Protein AF-0000000066276197 (afdb_homodimer)

Sequence (188 aa):
MSKSIKHANTIRLPDTADQFARRVHINVRGEKVTMVYRWKDHKSPKAHTQRMTLDDKQVGRLMGALTMAADNVVGDNRERLVEFGAGMQEIIEKMSKSIKHANTIRLPDTADQFARRVHINVRGEKVTMVYRWKDHKSPKAHTQRMTLDDKQVGRLMGALTMAADNVVGDNRERLVEFGAGMQEIIEK

Organism: Enterobacteria phage T3 (NCBI:txid10759)

pLDDT: mean 86.33, std 10.28, range [37.81, 96.44]

Radius of gyration: 16.29 Å; Cα contacts (8 Å, |Δi|>4): 409; chains: 2; bounding box: 42×40×41 Å

Foldseek 3Di:
DQQDWPDKDKDFDDADPFWDRWIWIWTDGPPWTKIKIWIATPVDRDIDIDMDIDDPVRVVVVVVVVVVVCCVPCPPPVVSVVVVVVVVCVRVVD/DFQDFPDKDKDFDDADPFWPRWIWIWTDGPPWTKIKIWIATPVDRDIDIDMDIDDPVRVVVVVVVVVVVCCVPCPPPVVSVVVVVVVVCVRVVD

Secondary structure (DSSP, 8-state):
----EEEEEEEE----SSEEEEEEEEEEETTEEEEEEEEEETT-S-EEEEEEEE-HHHHHHHHHHHHHHHHHHHTT-HHHHHHHHHHHHHHHT-/----EEEEEEEE----SSEEEEEEEEEEETTEEEEEEEEEETTEEEEEEEEEEE-HHHHHHHHHHHHHHHHHHHTT-HHHHHHHHHHHHHHHT-

InterPro domains:
  IPR035151 Inhibitor of toxin/antitoxin system [PF17574] (8-74)

Structure (mmCIF, N/CA/C/O backbone):
data_AF-0000000066276197-model_v1
#
loop_
_entity.id
_entity.type
_entity.pdbx_description
1 polymer 'Gene 4.5 protein'
#
loop_
_atom_site.group_PDB
_atom_site.id
_atom_site.type_symbol
_atom_site.label_atom_id
_atom_site.label_alt_id
_atom_site.label_comp_id
_atom_site.label_asym_id
_atom_site.label_entity_id
_atom_site.label_seq_id
_atom_site.pdbx_PDB_ins_code
_atom_site.Cartn_x
_atom_site.Cartn_y
_atom_site.Cartn_z
_atom_site.occupancy
_atom_site.B_iso_or_equiv
_atom_site.auth_seq_id
_atom_site.auth_comp_id
_atom_site.auth_asym_id
_atom_site.auth_atom_id
_atom_site.pdbx_PDB_model_num
ATOM 1 N N . MET A 1 1 ? -8.227 17.859 19.656 1 38.53 1 MET A N 1
ATOM 2 C CA . MET A 1 1 ? -9.203 16.766 19.562 1 38.53 1 MET A CA 1
ATOM 3 C C . MET A 1 1 ? -8.805 15.766 18.5 1 38.53 1 MET A C 1
ATOM 5 O O . MET A 1 1 ? -8.555 16.141 17.344 1 38.53 1 MET A O 1
ATOM 9 N N . SER A 1 2 ? -8.297 14.672 18.875 1 42.72 2 SER A N 1
ATOM 10 C CA . SER A 1 2 ? -7.738 13.625 18.031 1 42.72 2 SER A CA 1
ATOM 11 C C . SER A 1 2 ? -8.664 13.305 16.875 1 42.72 2 SER A C 1
ATOM 13 O O . SER A 1 2 ? -9.859 13.062 17.062 1 42.72 2 SER A O 1
ATOM 15 N N . LYS A 1 3 ? -8.602 14.078 15.742 1 53.75 3 LYS A N 1
ATOM 16 C CA . LYS A 1 3 ? -9.602 13.938 14.688 1 53.75 3 LYS A CA 1
ATOM 17 C C . LYS A 1 3 ? -9.922 12.469 14.43 1 53.75 3 LYS A C 1
ATOM 19 O O . LYS A 1 3 ? -9.031 11.617 14.453 1 53.75 3 LYS A O 1
ATOM 24 N N . SER A 1 4 ? -11.117 12.023 14.727 1 60.06 4 SER A N 1
ATOM 25 C CA . SER A 1 4 ? -11.672 10.672 14.609 1 60.06 4 SER A CA 1
ATOM 26 C C . SER A 1 4 ? -11.375 10.078 13.234 1 60.06 4 SER A C 1
ATOM 28 O O . SER A 1 4 ? -11.25 10.805 12.25 1 60.06 4 SER A O 1
ATOM 30 N N . ILE A 1 5 ? -10.945 8.836 13.289 1 67 5 ILE A N 1
ATOM 31 C CA . ILE A 1 5 ? -10.789 8.07 12.055 1 67 5 ILE A CA 1
ATOM 32 C C . ILE A 1 5 ? -12.117 8.039 11.297 1 67 5 ILE A C 1
ATOM 34 O O . ILE A 1 5 ? -13.141 7.609 11.836 1 67 5 ILE A O 1
ATOM 38 N N . LYS A 1 6 ? -12.195 8.664 10.094 1 69.88 6 LYS A N 1
ATOM 39 C CA . LYS A 1 6 ? -13.375 8.664 9.242 1 69.88 6 LYS A CA 1
ATOM 40 C C . LYS A 1 6 ? -13.523 7.328 8.516 1 69.88 6 LYS A C 1
ATOM 42 O O . LYS A 1 6 ? -14.641 6.809 8.375 1 69.88 6 LYS A O 1
ATOM 47 N N . HIS A 1 7 ? -12.375 6.836 8.109 1 75.69 7 HIS A N 1
ATOM 48 C CA . HIS A 1 7 ? -12.344 5.555 7.418 1 75.69 7 HIS A CA 1
ATOM 49 C C . HIS A 1 7 ? -11.148 4.723 7.859 1 75.69 7 HIS A C 1
ATOM 51 O O . HIS A 1 7 ? -10.062 5.258 8.094 1 75.69 7 HIS A O 1
ATOM 57 N N . ALA A 1 8 ? -11.5 3.576 8.234 1 81.44 8 ALA A N 1
ATOM 58 C CA . ALA A 1 8 ? -10.438 2.631 8.578 1 81.44 8 ALA A CA 1
ATOM 59 C C . ALA A 1 8 ? -10.664 1.285 7.891 1 81.44 8 ALA A C 1
ATOM 61 O O . ALA A 1 8 ? -11.719 0.668 8.055 1 81.44 8 ALA A O 1
ATOM 62 N N . ASN A 1 9 ? -9.727 0.952 7.039 1 86 9 ASN A N 1
ATOM 63 C CA . ASN A 1 9 ? -9.789 -0.344 6.375 1 86 9 ASN A CA 1
ATOM 64 C C . ASN A 1 9 ? -8.562 -1.192 6.672 1 86 9 ASN A C 1
ATOM 66 O O . ASN A 1 9 ? -7.434 -0.689 6.648 1 86 9 ASN A O 1
ATOM 70 N N . THR A 1 10 ? -8.844 -2.365 7.027 1 86.06 10 THR A N 1
ATOM 71 C CA . THR A 1 10 ? -7.781 -3.32 7.312 1 86.06 10 THR A CA 1
ATOM 72 C C . THR A 1 10 ? -7.703 -4.383 6.219 1 86.06 10 THR A C 1
ATOM 74 O O . THR A 1 10 ? -8.719 -4.965 5.836 1 86.06 10 THR A O 1
ATOM 77 N N . ILE A 1 11 ? -6.465 -4.578 5.695 1 86.69 11 ILE A N 1
ATOM 78 C CA . ILE A 1 11 ? -6.184 -5.641 4.734 1 86.69 11 ILE A CA 1
ATOM 79 C C . ILE A 1 11 ? -5.211 -6.645 5.348 1 86.69 11 ILE A C 1
ATOM 81 O O . ILE A 1 11 ? -4.074 -6.293 5.68 1 86.69 11 ILE A O 1
ATOM 85 N N . ARG A 1 12 ? -5.723 -7.859 5.52 1 88.5 12 ARG A N 1
ATOM 86 C CA . ARG A 1 12 ? -4.836 -8.914 6.004 1 88.5 12 ARG A CA 1
ATOM 87 C C . ARG A 1 12 ? -3.867 -9.359 4.914 1 88.5 12 ARG A C 1
ATOM 89 O O . ARG A 1 12 ? -4.254 -9.508 3.752 1 88.5 12 ARG A O 1
ATOM 96 N N . LEU A 1 13 ? -2.561 -9.484 5.328 1 87.25 13 LEU A N 1
ATOM 97 C CA . LEU A 1 13 ? -1.514 -9.922 4.41 1 87.25 13 LEU A CA 1
ATOM 98 C C . LEU A 1 13 ? -1.042 -11.328 4.754 1 87.25 13 LEU A C 1
ATOM 100 O O . LEU A 1 13 ? -1.201 -11.781 5.891 1 87.25 13 LEU A O 1
ATOM 104 N N . PRO A 1 14 ? -0.515 -12.023 3.77 1 83.94 14 PRO A N 1
ATOM 105 C CA . PRO A 1 14 ? 0.033 -13.344 4.09 1 83.94 14 PRO A CA 1
ATOM 106 C C . PRO A 1 14 ? 1.26 -13.273 4.996 1 83.94 14 PRO A C 1
ATOM 108 O O . PRO A 1 14 ? 2.047 -12.328 4.898 1 83.94 14 PRO A O 1
ATOM 111 N N . ASP A 1 15 ? 1.39 -14.383 5.801 1 82.62 15 ASP A N 1
ATOM 112 C CA . ASP A 1 15 ? 2.543 -14.484 6.688 1 82.62 15 ASP A CA 1
ATOM 113 C C . ASP A 1 15 ? 3.797 -14.891 5.918 1 82.62 15 ASP A C 1
ATOM 115 O O . ASP A 1 15 ? 3.705 -15.438 4.816 1 82.62 15 ASP A O 1
ATOM 119 N N . THR A 1 16 ? 4.914 -14.406 6.414 1 79.19 16 THR A N 1
ATOM 120 C CA . THR A 1 16 ? 6.203 -14.922 5.961 1 79.19 16 THR A CA 1
ATOM 121 C C . THR A 1 16 ? 6.824 -15.836 7.016 1 79.19 16 THR A C 1
ATOM 123 O O . THR A 1 16 ? 6.191 -16.141 8.031 1 79.19 16 THR A O 1
ATOM 126 N N . ALA A 1 17 ? 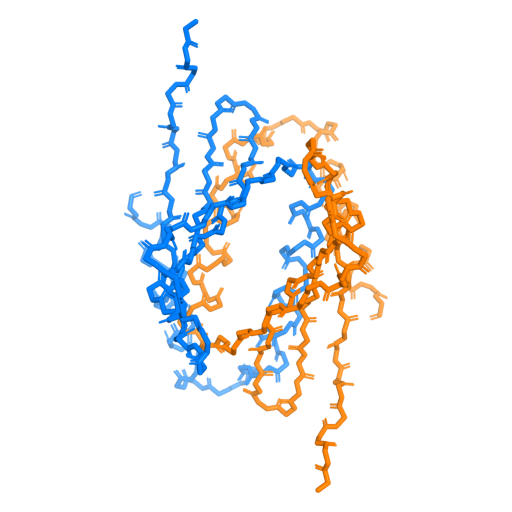8.008 -16.391 6.66 1 77.81 17 ALA A N 1
ATOM 127 C CA . ALA A 1 17 ? 8.711 -17.266 7.602 1 77.81 17 ALA A CA 1
ATOM 128 C C . ALA A 1 17 ? 9.023 -16.531 8.898 1 77.81 17 ALA A C 1
ATOM 130 O O . ALA A 1 17 ? 9.008 -17.125 9.984 1 77.81 17 ALA A O 1
ATOM 131 N N . ASP A 1 18 ? 9.219 -15.227 8.789 1 79 18 ASP A N 1
ATOM 132 C CA . ASP A 1 18 ? 9.703 -14.5 9.961 1 79 18 ASP A CA 1
ATOM 133 C C . ASP A 1 18 ? 8.586 -13.648 10.57 1 79 18 ASP A C 1
ATOM 135 O O . ASP A 1 18 ? 8.703 -13.195 11.711 1 79 18 ASP A O 1
ATOM 139 N N . GLN A 1 19 ? 7.516 -13.359 9.773 1 82.31 19 GLN A N 1
ATOM 140 C CA . GLN A 1 19 ? 6.457 -12.461 10.219 1 82.31 19 GLN A CA 1
ATOM 141 C C . GLN A 1 19 ? 5.086 -13.109 10.078 1 82.31 19 GLN A C 1
ATOM 143 O O . GLN A 1 19 ? 4.816 -13.789 9.086 1 82.31 19 GLN A O 1
ATOM 148 N N . PHE A 1 20 ? 4.359 -12.844 11.195 1 86.12 20 PHE A N 1
ATOM 149 C CA . PHE A 1 20 ? 2.988 -13.336 11.117 1 86.12 20 PHE A CA 1
ATOM 150 C C . PHE A 1 20 ? 2 -12.273 11.586 1 86.12 20 PHE A C 1
ATOM 152 O O . PHE A 1 20 ? 2.4 -11.18 11.984 1 86.12 20 PHE A O 1
ATOM 159 N N . ALA A 1 21 ? 0.69 -12.539 11.344 1 90.44 21 ALA A N 1
ATOM 160 C CA . ALA A 1 21 ? -0.396 -11.609 11.633 1 90.44 21 ALA A CA 1
ATOM 161 C C . ALA A 1 21 ? -0.182 -10.281 10.922 1 90.44 21 ALA A C 1
ATOM 163 O O . ALA A 1 21 ? -0.399 -9.211 11.5 1 90.44 21 ALA A O 1
ATOM 164 N N . ARG A 1 22 ? 0.276 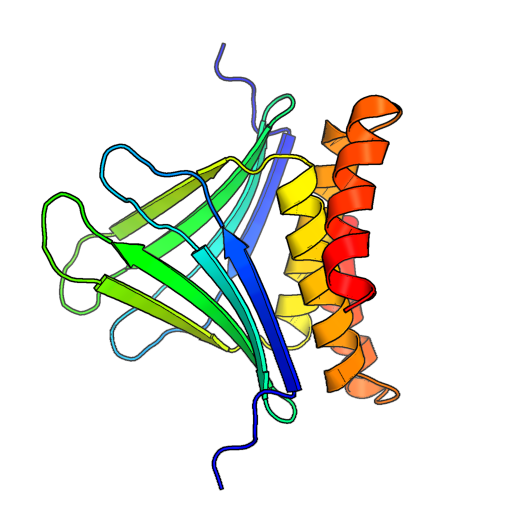-10.344 9.703 1 89.12 22 ARG A N 1
ATOM 165 C CA . ARG A 1 22 ? 0.597 -9.141 8.945 1 89.12 22 ARG A CA 1
ATOM 166 C C . ARG A 1 22 ? -0.667 -8.477 8.406 1 89.12 22 ARG A C 1
ATOM 168 O O . ARG A 1 22 ? -1.561 -9.156 7.898 1 89.12 22 ARG A O 1
ATOM 175 N N . ARG A 1 23 ? -0.75 -7.129 8.602 1 91.38 23 ARG A N 1
ATOM 176 C CA . ARG A 1 23 ? -1.893 -6.383 8.086 1 91.38 23 ARG A CA 1
ATOM 177 C C . ARG A 1 23 ? -1.489 -4.965 7.691 1 91.38 23 ARG A C 1
ATOM 179 O O . ARG A 1 23 ? -0.515 -4.422 8.219 1 91.38 23 ARG A O 1
ATOM 186 N N . VAL A 1 24 ? -2.188 -4.469 6.762 1 90.81 24 VAL A N 1
ATOM 187 C CA . VAL A 1 24 ? -2.084 -3.062 6.387 1 90.81 24 VAL A CA 1
ATOM 188 C C . VAL A 1 24 ? -3.408 -2.355 6.66 1 90.81 24 VAL A C 1
ATOM 190 O O . VAL A 1 24 ? -4.477 -2.869 6.32 1 90.81 24 VAL A O 1
ATOM 193 N N . HIS A 1 25 ? -3.34 -1.248 7.352 1 90.75 25 HIS A N 1
ATOM 194 C CA . HIS A 1 25 ? -4.48 -0.359 7.543 1 90.75 25 HIS A CA 1
ATOM 195 C C . HIS A 1 25 ? -4.348 0.897 6.688 1 90.75 25 HIS A C 1
ATOM 197 O O . HIS A 1 25 ? -3.277 1.504 6.629 1 90.75 25 HIS A O 1
ATOM 203 N N . ILE A 1 26 ? -5.379 1.22 6.012 1 93.12 26 ILE A N 1
ATOM 204 C CA . ILE A 1 26 ? -5.508 2.543 5.41 1 93.12 26 ILE A CA 1
ATOM 205 C C . ILE A 1 26 ? -6.52 3.369 6.199 1 93.12 26 ILE A C 1
ATOM 207 O O . ILE A 1 26 ? -7.703 3.025 6.254 1 93.12 26 ILE A O 1
ATOM 211 N N . ASN A 1 27 ? -6.031 4.449 6.824 1 91.5 27 ASN A N 1
ATOM 212 C CA . ASN A 1 27 ? -6.859 5.301 7.668 1 91.5 27 ASN A CA 1
ATOM 213 C C . ASN A 1 27 ? -6.957 6.719 7.113 1 91.5 27 ASN A C 1
ATOM 215 O O . ASN A 1 27 ? -6.008 7.219 6.504 1 91.5 27 ASN A O 1
ATOM 219 N N . VAL A 1 28 ? -8.109 7.312 7.312 1 91 28 VAL A N 1
ATOM 220 C CA . VAL A 1 28 ? -8.281 8.727 7.008 1 91 28 VAL A CA 1
ATOM 221 C C . VAL A 1 28 ? -8.672 9.484 8.273 1 91 28 VAL A C 1
ATOM 223 O O . VAL A 1 28 ? -9.664 9.156 8.922 1 91 28 VAL A O 1
ATOM 226 N N . ARG A 1 29 ? -7.867 10.352 8.688 1 85.94 29 ARG A N 1
ATOM 227 C CA . ARG A 1 29 ? -8.133 11.266 9.789 1 85.94 29 ARG A CA 1
ATOM 228 C C . ARG A 1 29 ? -8.008 12.719 9.344 1 85.94 29 ARG A C 1
ATOM 230 O O . ARG A 1 29 ? -6.926 13.164 8.961 1 85.94 29 ARG A O 1
ATOM 237 N N . GLY A 1 30 ? -9.141 13.422 9.43 1 85.56 30 GLY A N 1
ATOM 238 C CA . GLY A 1 30 ? -9.117 14.758 8.867 1 85.56 30 GLY A CA 1
ATOM 239 C C . GLY A 1 30 ? -8.742 14.773 7.395 1 85.56 30 GLY A C 1
ATOM 240 O O . GLY A 1 30 ? -9.398 14.133 6.574 1 85.56 30 GLY A O 1
ATOM 241 N N . GLU A 1 31 ? -7.676 15.461 7.051 1 87.56 31 GLU A N 1
ATOM 242 C CA . GLU A 1 31 ? -7.273 15.586 5.652 1 87.56 31 GLU A CA 1
ATOM 243 C C . GLU A 1 31 ? -6.031 14.75 5.359 1 87.56 31 GLU A C 1
ATOM 245 O O . GLU A 1 31 ? -5.344 14.977 4.363 1 87.56 31 GLU A O 1
ATOM 250 N N . LYS A 1 32 ? -5.852 13.805 6.27 1 88.5 32 LYS A N 1
ATOM 251 C CA . LYS A 1 32 ? -4.613 13.039 6.137 1 88.5 32 LYS A CA 1
ATOM 252 C C . LYS A 1 32 ? -4.902 11.562 5.906 1 88.5 32 LYS A C 1
ATOM 254 O O . LYS A 1 32 ? -5.777 10.984 6.559 1 88.5 32 LYS A O 1
ATOM 259 N N . VAL A 1 33 ? -4.242 11 4.941 1 92 33 VAL A N 1
ATOM 260 C CA . VAL A 1 33 ? -4.27 9.562 4.691 1 92 33 VAL A CA 1
ATOM 261 C C . VAL A 1 33 ? -3.049 8.906 5.328 1 92 33 VAL A C 1
ATOM 263 O O . VAL A 1 33 ? -1.914 9.32 5.086 1 92 33 VAL A O 1
ATOM 266 N N . THR A 1 34 ? -3.355 7.906 6.148 1 92 34 THR A N 1
ATOM 267 C CA . THR A 1 34 ? -2.25 7.195 6.781 1 92 34 THR A CA 1
ATOM 268 C C . THR A 1 34 ? -2.293 5.711 6.43 1 92 34 THR A C 1
ATOM 270 O O . THR A 1 34 ? -3.369 5.109 6.387 1 92 34 THR A O 1
ATOM 273 N N . MET A 1 35 ? -1.141 5.168 6.078 1 89.88 35 MET A N 1
ATOM 274 C CA . MET A 1 35 ? -0.939 3.73 5.93 1 89.88 35 MET A CA 1
ATOM 275 C C . MET A 1 35 ? -0.195 3.158 7.129 1 89.88 35 MET A C 1
ATOM 277 O O . MET A 1 35 ? 0.86 3.668 7.512 1 89.88 35 MET A O 1
ATOM 281 N N . VAL A 1 36 ? -0.794 2.139 7.746 1 89 36 VAL A N 1
ATOM 282 C CA . VAL A 1 36 ? -0.188 1.5 8.906 1 89 36 VAL A CA 1
ATOM 283 C C . VAL A 1 36 ? 0.092 0.03 8.602 1 89 36 VAL A C 1
ATOM 285 O O . VAL A 1 36 ? -0.812 -0.713 8.219 1 89 36 VAL A O 1
ATOM 288 N N . TYR A 1 37 ? 1.297 -0.357 8.68 1 87.12 37 TYR A N 1
ATOM 289 C CA . TYR A 1 37 ? 1.709 -1.751 8.562 1 87.12 37 TYR A CA 1
ATOM 290 C C . TYR A 1 37 ? 1.981 -2.355 9.938 1 87.12 37 TYR A C 1
ATOM 292 O O . TYR A 1 37 ? 2.756 -1.804 10.719 1 87.12 37 TYR A O 1
ATOM 300 N N . ARG A 1 38 ? 1.323 -3.416 10.227 1 89 38 ARG A N 1
ATOM 301 C CA . ARG A 1 38 ? 1.489 -4.113 11.5 1 89 38 ARG A CA 1
ATOM 302 C C . ARG A 1 38 ? 1.899 -5.562 11.281 1 89 38 ARG A C 1
ATOM 304 O O . ARG A 1 38 ? 1.412 -6.219 10.359 1 89 38 ARG A O 1
ATOM 311 N N . TRP A 1 39 ? 2.809 -5.957 12.055 1 86.81 39 TRP A N 1
ATOM 312 C CA . TRP A 1 39 ? 3.201 -7.359 12 1 86.81 39 TRP A CA 1
ATOM 313 C C . TRP A 1 39 ? 3.744 -7.828 13.344 1 86.81 39 TRP A C 1
ATOM 315 O O . TRP A 1 39 ? 4.004 -7.016 14.234 1 86.81 39 TRP A O 1
ATOM 325 N N . LYS A 1 40 ? 3.717 -9.109 13.516 1 87.81 40 LYS A N 1
ATOM 326 C CA . LYS A 1 40 ? 4.387 -9.758 14.641 1 87.81 40 LYS A CA 1
ATOM 327 C C . LYS A 1 40 ? 5.59 -10.57 14.164 1 87.81 40 LYS A C 1
ATOM 329 O O . LYS A 1 40 ? 5.605 -11.07 13.039 1 87.81 40 LYS A O 1
ATOM 334 N N . ASP A 1 41 ? 6.629 -10.508 15.016 1 82.75 41 ASP A N 1
ATOM 335 C CA . ASP A 1 41 ? 7.848 -11.258 14.734 1 82.75 41 ASP A CA 1
ATOM 336 C C . ASP A 1 41 ? 7.82 -12.633 15.391 1 82.75 41 ASP A C 1
ATOM 338 O O . ASP A 1 41 ? 7.477 -12.758 16.562 1 82.75 41 ASP A O 1
ATOM 342 N N . HIS A 1 42 ? 8.164 -13.641 14.578 1 82.81 42 HIS A N 1
ATOM 343 C CA . HIS A 1 42 ? 8.195 -14.992 15.133 1 82.81 42 HIS A CA 1
ATOM 344 C C . HIS A 1 42 ? 9.297 -15.133 16.172 1 82.81 42 HIS A C 1
ATOM 346 O O . HIS A 1 42 ? 9.227 -16 17.047 1 82.81 42 HIS A O 1
ATOM 352 N N . LYS A 1 43 ? 10.297 -14.305 16.062 1 79.88 43 LYS A N 1
ATOM 353 C CA . LYS A 1 43 ? 11.445 -14.438 16.953 1 79.88 43 LYS A CA 1
ATOM 354 C C . LYS A 1 43 ? 11.312 -13.516 18.172 1 79.88 43 LYS A C 1
ATOM 356 O O . LYS A 1 43 ? 12.156 -13.539 19.062 1 79.88 43 LYS A O 1
ATOM 361 N N . SER A 1 44 ? 10.336 -12.68 18.156 1 77.5 44 SER A N 1
ATOM 362 C CA . SER A 1 44 ? 10.109 -11.742 19.25 1 77.5 44 SER A CA 1
ATOM 363 C C . SER A 1 44 ? 8.625 -11.609 19.562 1 77.5 44 SER A C 1
ATOM 365 O O . SER A 1 44 ? 7.785 -11.695 18.672 1 77.5 44 SER A O 1
ATOM 367 N N . PRO A 1 45 ? 8.297 -11.562 20.812 1 82.19 45 PRO A N 1
ATOM 368 C CA . PRO A 1 45 ? 6.891 -11.375 21.172 1 82.19 45 PRO A CA 1
ATOM 369 C C . PRO A 1 45 ? 6.383 -9.969 20.828 1 82.19 45 PRO A C 1
ATOM 371 O O . PRO A 1 45 ? 5.203 -9.672 21.031 1 82.19 45 PRO A O 1
ATOM 374 N N . LYS A 1 46 ? 7.215 -9.219 20.281 1 79.88 46 LYS A N 1
ATOM 375 C CA . LYS A 1 46 ? 6.859 -7.816 20.078 1 79.88 46 LYS A CA 1
ATOM 376 C C . LYS A 1 46 ? 6.062 -7.633 18.781 1 79.88 46 LYS A C 1
ATOM 378 O O . LYS A 1 46 ? 6.379 -8.242 17.766 1 79.88 46 LYS A O 1
ATOM 383 N N . ALA A 1 47 ? 4.914 -6.891 18.953 1 87.19 47 ALA A N 1
ATOM 384 C CA . ALA A 1 47 ? 4.172 -6.406 17.797 1 87.19 47 ALA A CA 1
ATOM 385 C C . ALA A 1 47 ? 4.789 -5.125 17.25 1 87.19 47 ALA A C 1
ATOM 387 O O . ALA A 1 47 ? 5.215 -4.254 18 1 87.19 47 ALA A O 1
ATOM 388 N N . HIS A 1 48 ? 4.961 -5.148 15.977 1 83.88 48 HIS A N 1
ATOM 389 C CA . HIS A 1 48 ? 5.559 -3.992 15.32 1 83.88 48 HIS A CA 1
ATOM 390 C C . HIS A 1 48 ? 4.52 -3.199 14.539 1 83.88 48 HIS A C 1
ATOM 392 O O . HIS A 1 48 ? 3.586 -3.777 13.977 1 83.88 48 HIS A O 1
ATOM 398 N N . THR A 1 49 ? 4.613 -1.946 14.617 1 85.38 49 THR A N 1
ATOM 399 C CA . THR A 1 49 ? 3.754 -1.03 13.883 1 85.38 49 THR A CA 1
ATOM 400 C C . THR A 1 49 ? 4.582 0.039 13.172 1 85.38 49 THR A C 1
ATOM 402 O O . THR A 1 49 ? 5.473 0.64 13.781 1 85.38 49 THR A O 1
ATOM 405 N N . GLN A 1 50 ? 4.344 0.158 11.914 1 82.56 50 GLN A N 1
ATOM 406 C CA . GLN A 1 50 ? 4.926 1.25 11.141 1 82.56 50 GLN A CA 1
ATOM 407 C C . GLN A 1 50 ? 3.842 2.104 10.484 1 82.56 50 GLN A C 1
ATOM 409 O O . GLN A 1 50 ? 3.016 1.594 9.727 1 82.56 50 GLN A O 1
ATOM 414 N N . ARG A 1 51 ? 3.873 3.387 10.844 1 86.19 51 ARG A N 1
ATOM 415 C CA . ARG A 1 51 ? 2.869 4.316 10.336 1 86.19 51 ARG A CA 1
ATOM 416 C C . ARG A 1 51 ? 3.496 5.344 9.398 1 86.19 51 ARG A C 1
ATOM 418 O O . ARG A 1 51 ? 4.586 5.852 9.664 1 86.19 51 ARG A O 1
ATOM 425 N N . MET A 1 52 ? 2.807 5.594 8.32 1 83.44 52 MET A N 1
ATOM 426 C CA . MET A 1 52 ? 3.238 6.609 7.363 1 83.44 52 MET A CA 1
ATOM 427 C C . MET A 1 52 ? 2.059 7.461 6.898 1 83.44 52 MET A C 1
ATOM 429 O O . MET A 1 52 ? 0.974 6.934 6.645 1 83.44 52 MET A O 1
ATOM 433 N N . THR A 1 53 ? 2.307 8.727 6.969 1 89.19 53 THR A N 1
ATOM 434 C CA . THR A 1 53 ? 1.331 9.633 6.371 1 89.19 53 THR A CA 1
ATOM 435 C C . THR A 1 53 ? 1.639 9.859 4.895 1 89.19 53 THR A C 1
ATOM 437 O O . THR A 1 53 ? 2.779 10.148 4.527 1 89.19 53 THR A O 1
ATOM 440 N N . LEU A 1 54 ? 0.63 9.703 4.039 1 92.75 54 LEU A N 1
ATOM 441 C CA . LEU A 1 54 ? 0.793 9.844 2.596 1 92.75 54 LEU A CA 1
ATOM 442 C C . LEU A 1 54 ? 0.254 11.188 2.115 1 92.75 54 LEU A C 1
ATOM 444 O O . LEU A 1 54 ? -0.811 11.625 2.557 1 92.75 54 LEU A O 1
ATOM 448 N N . ASP A 1 55 ? 1.014 11.867 1.297 1 92.38 55 ASP A N 1
ATOM 449 C CA . ASP A 1 55 ? 0.438 13.031 0.621 1 92.38 55 ASP A CA 1
ATOM 450 C C . ASP A 1 55 ? -0.364 12.602 -0.608 1 92.38 55 ASP A C 1
ATOM 452 O O . ASP A 1 55 ? -0.435 11.414 -0.929 1 92.38 55 ASP A O 1
ATOM 456 N N . ASP A 1 56 ? -1.003 13.547 -1.212 1 93.19 56 ASP A N 1
ATOM 457 C CA . ASP A 1 56 ? -1.923 13.242 -2.303 1 93.19 56 ASP A CA 1
ATOM 458 C C . ASP A 1 56 ? -1.186 12.609 -3.482 1 93.19 56 ASP A C 1
ATOM 460 O O . ASP A 1 56 ? -1.724 11.734 -4.16 1 93.19 56 ASP A O 1
ATOM 464 N N . LYS A 1 57 ? 0.007 13.094 -3.756 1 93.81 57 LYS A N 1
ATOM 465 C CA . LYS A 1 57 ? 0.787 12.539 -4.855 1 93.81 57 LYS A CA 1
ATOM 466 C C . LYS A 1 57 ? 1.165 11.086 -4.582 1 93.81 57 LYS A C 1
ATOM 468 O O . LYS A 1 57 ? 1.098 10.242 -5.48 1 93.81 57 LYS A O 1
ATOM 473 N N . GLN A 1 58 ? 1.543 10.828 -3.379 1 93.69 58 GLN A N 1
ATOM 474 C CA . GLN A 1 58 ? 1.896 9.469 -2.99 1 93.69 58 GLN A CA 1
ATOM 475 C C . GLN A 1 58 ? 0.688 8.539 -3.084 1 93.69 58 GLN A C 1
ATOM 477 O O . GLN A 1 58 ? 0.816 7.387 -3.502 1 93.69 58 GLN A O 1
ATOM 482 N N . VAL A 1 59 ? -0.491 8.945 -2.658 1 94.81 59 VAL A N 1
ATOM 483 C CA . VAL A 1 59 ? -1.711 8.156 -2.797 1 94.81 59 VAL A CA 1
ATOM 484 C C . VAL A 1 59 ? -1.978 7.875 -4.273 1 94.81 59 VAL A C 1
ATOM 486 O O . VAL A 1 59 ? -2.27 6.738 -4.648 1 94.81 59 VAL A O 1
ATOM 489 N N . GLY A 1 60 ? -1.818 8.906 -5.102 1 94.75 60 GLY A N 1
ATOM 490 C CA . GLY A 1 60 ? -1.989 8.734 -6.535 1 94.75 60 GLY A CA 1
ATOM 491 C C . GLY A 1 60 ? -1.019 7.73 -7.133 1 94.75 60 GLY A C 1
ATOM 492 O O . GLY A 1 60 ? -1.404 6.902 -7.965 1 94.75 60 GLY A O 1
ATOM 493 N N . ARG A 1 61 ? 0.24 7.84 -6.75 1 94.19 61 ARG A N 1
ATOM 494 C CA . ARG A 1 61 ? 1.257 6.922 -7.25 1 94.19 61 ARG A CA 1
ATOM 495 C C . ARG A 1 61 ? 0.939 5.484 -6.852 1 94.19 61 ARG A C 1
ATOM 497 O O . ARG A 1 61 ? 1.09 4.562 -7.656 1 94.19 61 ARG A O 1
ATOM 504 N N . LEU A 1 62 ? 0.536 5.312 -5.594 1 93.81 62 LEU A N 1
ATOM 505 C CA . LEU A 1 62 ? 0.183 3.975 -5.129 1 93.81 62 LEU A CA 1
ATOM 506 C C . LEU A 1 62 ? -0.997 3.42 -5.918 1 93.81 62 LEU A C 1
ATOM 508 O O . LEU A 1 62 ? -0.972 2.264 -6.348 1 93.81 62 LEU A O 1
ATOM 512 N N . MET A 1 63 ? -2.018 4.199 -6.137 1 93.88 63 MET A N 1
ATOM 513 C CA . MET A 1 63 ? -3.184 3.77 -6.902 1 93.88 63 MET A CA 1
ATOM 514 C C . MET A 1 63 ? -2.803 3.451 -8.344 1 93.88 63 MET A C 1
ATOM 516 O O . MET A 1 63 ? -3.268 2.461 -8.914 1 93.88 63 MET A O 1
ATOM 520 N N . GLY A 1 64 ? -1.98 4.262 -8.914 1 94 64 GLY A N 1
ATOM 521 C CA . GLY A 1 64 ? -1.5 3.984 -10.258 1 94 64 GLY A CA 1
ATOM 522 C C . GLY A 1 64 ? -0.743 2.676 -10.359 1 94 64 GLY A C 1
ATOM 523 O O . GLY A 1 64 ? -0.973 1.891 -11.281 1 94 64 GLY A O 1
ATOM 524 N N . ALA A 1 65 ? 0.16 2.471 -9.445 1 93 65 ALA A N 1
ATOM 525 C CA . ALA A 1 65 ? 0.962 1.25 -9.438 1 93 65 ALA A CA 1
ATOM 526 C C . ALA A 1 65 ? 0.08 0.014 -9.297 1 93 65 ALA A C 1
ATOM 528 O O . ALA A 1 65 ? 0.288 -0.988 -9.984 1 93 65 ALA A O 1
ATOM 529 N N . LEU A 1 66 ? -0.918 0.074 -8.383 1 93.12 66 L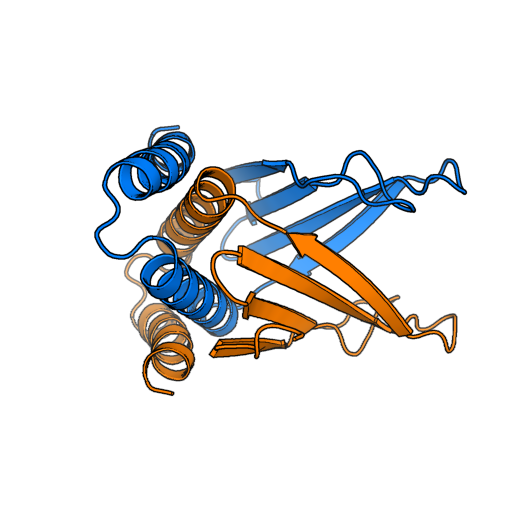EU A N 1
ATOM 530 C CA . LEU A 1 66 ? -1.817 -1.056 -8.172 1 93.12 66 LEU A CA 1
ATOM 531 C C . LEU A 1 66 ? -2.701 -1.283 -9.391 1 93.12 66 LEU A C 1
ATOM 533 O O . LEU A 1 66 ? -3.002 -2.426 -9.742 1 93.12 66 LEU A O 1
ATOM 537 N N . THR A 1 67 ? -3.146 -0.249 -10 1 92.31 67 THR A N 1
ATOM 538 C CA . THR A 1 67 ? -3.951 -0.351 -11.211 1 92.31 67 THR A CA 1
ATOM 539 C C . THR A 1 67 ? -3.172 -1.056 -12.32 1 92.31 67 THR A C 1
ATOM 541 O O . THR A 1 67 ? -3.691 -1.965 -12.969 1 92.31 67 THR A O 1
ATOM 544 N N . MET A 1 68 ? -1.91 -0.641 -12.531 1 91.81 68 MET A N 1
ATOM 545 C CA . MET A 1 68 ? -1.073 -1.268 -13.547 1 91.81 68 MET A CA 1
ATOM 546 C C . MET A 1 68 ? -0.83 -2.738 -13.219 1 91.81 68 MET A C 1
ATOM 548 O O . MET A 1 68 ? -0.872 -3.59 -14.109 1 91.81 68 MET A O 1
ATOM 552 N N . ALA A 1 69 ? -0.559 -2.979 -12.023 1 91.44 69 ALA A N 1
ATOM 553 C CA . ALA A 1 69 ? -0.329 -4.355 -11.594 1 91.44 69 ALA A CA 1
ATOM 554 C C . ALA A 1 69 ? -1.56 -5.223 -11.844 1 91.44 69 ALA A C 1
ATOM 556 O O . ALA A 1 69 ? -1.451 -6.316 -12.398 1 91.44 69 ALA A O 1
ATOM 557 N N . ALA A 1 70 ? -2.746 -4.75 -11.414 1 91.44 70 ALA A N 1
ATOM 558 C CA . ALA A 1 70 ? -3.994 -5.484 -11.609 1 91.44 70 ALA A CA 1
ATOM 559 C C . ALA A 1 70 ? -4.254 -5.746 -13.086 1 91.44 70 ALA A C 1
ATOM 561 O O . ALA A 1 70 ? -4.66 -6.848 -13.469 1 91.44 70 ALA A O 1
ATOM 562 N N . ASP A 1 71 ? -4.035 -4.746 -13.914 1 89.81 71 ASP A N 1
ATOM 563 C CA . ASP A 1 71 ? -4.242 -4.883 -15.352 1 89.81 71 ASP A CA 1
ATOM 564 C C . ASP A 1 71 ? -3.35 -5.977 -15.93 1 89.81 71 ASP A C 1
ATOM 566 O O . ASP A 1 71 ? -3.779 -6.742 -16.797 1 89.81 71 ASP A O 1
ATOM 570 N N . ASN A 1 72 ? -2.16 -6.031 -15.461 1 89.75 72 ASN A N 1
ATOM 571 C CA . ASN A 1 72 ? -1.19 -6.988 -15.984 1 89.75 72 ASN A CA 1
ATOM 572 C C . ASN A 1 72 ? -1.543 -8.414 -15.586 1 89.75 72 ASN A C 1
ATOM 574 O O . ASN A 1 72 ? -1.364 -9.352 -16.375 1 89.75 72 ASN A O 1
ATOM 578 N N . VAL A 1 73 ? -2.055 -8.578 -14.398 1 90.44 73 VAL A N 1
ATOM 579 C CA . VAL A 1 73 ? -2.176 -9.938 -13.891 1 90.44 73 VAL A CA 1
ATOM 580 C C . VAL A 1 73 ? -3.607 -10.438 -14.086 1 90.44 73 VAL A C 1
ATOM 582 O O . VAL A 1 73 ? -3.842 -11.641 -14.219 1 90.44 73 VAL A O 1
ATOM 585 N N . VAL A 1 74 ? -4.582 -9.586 -14 1 90.44 74 VAL A N 1
ATOM 586 C CA . VAL A 1 74 ? -5.977 -9.984 -14.141 1 90.44 74 VAL A CA 1
ATOM 587 C C . VAL A 1 74 ? -6.355 -10.039 -15.625 1 90.44 74 VAL A C 1
ATOM 589 O O . VAL A 1 74 ? -6.867 -11.047 -16.109 1 90.44 74 VAL A O 1
ATOM 592 N N . GLY A 1 75 ? -5.977 -8.984 -16.375 1 84.31 75 GLY A N 1
ATOM 593 C CA . GLY A 1 75 ? -6.301 -8.945 -17.781 1 84.31 75 GLY A CA 1
ATOM 594 C C . GLY A 1 75 ? -7.75 -9.281 -18.078 1 84.31 75 GLY A C 1
ATOM 595 O O . GLY A 1 75 ? -8.664 -8.703 -17.484 1 84.31 75 GLY A O 1
ATOM 596 N N . ASP A 1 76 ? -7.945 -10.305 -18.984 1 86.56 76 ASP A N 1
ATOM 597 C CA . ASP A 1 76 ? -9.297 -10.68 -19.391 1 86.56 76 ASP A CA 1
ATOM 598 C C . ASP A 1 76 ? -9.742 -11.961 -18.688 1 86.56 76 ASP A C 1
ATOM 600 O O . ASP A 1 76 ? -10.758 -12.555 -19.047 1 86.56 76 ASP A O 1
ATOM 604 N N . ASN A 1 77 ? -8.992 -12.344 -17.719 1 92.69 77 ASN A N 1
ATOM 605 C CA . ASN A 1 77 ? -9.367 -13.523 -16.953 1 92.69 77 ASN A CA 1
ATOM 606 C C . ASN A 1 77 ? -10.57 -13.25 -16.062 1 92.69 77 ASN A C 1
ATOM 608 O O . ASN A 1 77 ? -10.445 -12.578 -15.031 1 92.69 77 ASN A O 1
ATOM 612 N N . ARG A 1 78 ? -11.703 -13.781 -16.359 1 93.31 78 ARG A N 1
ATOM 613 C CA . ARG A 1 78 ? -12.969 -13.477 -15.703 1 93.31 78 ARG A CA 1
ATOM 614 C C . ARG A 1 78 ? -12.93 -13.875 -14.227 1 93.31 78 ARG A C 1
ATOM 616 O O . ARG A 1 78 ? -13.438 -13.148 -13.375 1 93.31 78 ARG A O 1
ATOM 623 N N . GLU A 1 79 ? -12.398 -15.062 -13.984 1 94.25 79 GLU A N 1
ATOM 624 C CA . GLU A 1 79 ? -12.336 -15.523 -12.602 1 94.25 79 GLU A CA 1
ATOM 625 C C . GLU A 1 79 ? -11.516 -14.57 -11.734 1 94.25 79 GLU A C 1
ATOM 627 O O . GLU A 1 79 ? -11.922 -14.234 -10.617 1 94.25 79 GLU A O 1
ATOM 632 N N . ARG A 1 80 ? -10.422 -14.109 -12.266 1 94.69 80 ARG A N 1
ATOM 633 C CA . ARG A 1 80 ? -9.57 -13.18 -11.516 1 94.69 80 ARG A CA 1
ATOM 634 C C . ARG A 1 80 ? -10.234 -11.82 -11.383 1 94.69 80 ARG A C 1
ATOM 636 O O . ARG A 1 80 ? -10.094 -11.148 -10.352 1 94.69 80 ARG A O 1
ATOM 643 N N . LEU A 1 81 ? -10.984 -11.414 -12.406 1 94.44 81 LEU A N 1
ATOM 644 C CA . LEU A 1 81 ? -11.727 -10.164 -12.352 1 94.44 81 LEU A CA 1
ATOM 645 C C . LEU A 1 81 ? -12.773 -10.195 -11.25 1 94.44 81 LEU A C 1
ATOM 647 O O . LEU A 1 81 ? -12.984 -9.195 -10.555 1 94.44 81 LEU A O 1
ATOM 651 N N . VAL A 1 82 ? -13.383 -11.289 -11.117 1 96.38 82 VAL A N 1
ATOM 652 C CA . VAL A 1 82 ? -14.422 -11.43 -10.109 1 96.38 82 VAL A CA 1
ATOM 653 C C . VAL A 1 82 ? -13.805 -11.312 -8.711 1 96.38 82 VAL A C 1
ATOM 655 O O . VAL A 1 82 ? -14.344 -10.625 -7.848 1 96.38 82 VAL A O 1
ATOM 658 N N . GLU A 1 83 ? -12.68 -11.945 -8.469 1 94.81 83 GLU A N 1
ATOM 659 C CA . GLU A 1 83 ? -12.016 -11.883 -7.172 1 94.81 83 GLU A CA 1
ATOM 660 C C . GLU A 1 83 ? -11.531 -10.469 -6.867 1 94.81 83 GLU A C 1
ATOM 662 O O . GLU A 1 83 ? -11.711 -9.977 -5.75 1 94.81 83 GLU A O 1
ATOM 667 N N . PHE A 1 84 ? -10.906 -9.883 -7.875 1 95.38 84 PHE A N 1
ATOM 668 C CA . PHE A 1 84 ? -10.461 -8.5 -7.742 1 95.38 84 PHE A CA 1
ATOM 669 C C . PHE A 1 84 ? -11.633 -7.586 -7.41 1 95.38 84 PHE A C 1
ATOM 671 O O . PHE A 1 84 ? -11.562 -6.789 -6.473 1 95.38 84 PHE A O 1
ATOM 678 N N . GLY A 1 85 ? -12.641 -7.676 -8.141 1 94.56 85 GLY A N 1
ATOM 679 C CA . GLY A 1 85 ? -13.836 -6.867 -7.941 1 94.56 85 GLY A CA 1
ATOM 680 C C . GLY A 1 85 ? -14.477 -7.086 -6.586 1 94.56 85 GLY A C 1
ATOM 681 O O . GLY A 1 85 ? -14.969 -6.141 -5.969 1 94.56 85 GLY A O 1
ATOM 682 N N . ALA A 1 86 ? -14.547 -8.344 -6.16 1 95.12 86 ALA A N 1
ATOM 683 C CA . ALA A 1 86 ? -15.102 -8.656 -4.848 1 95.12 86 ALA A CA 1
ATOM 684 C C . ALA A 1 86 ? -14.336 -7.934 -3.74 1 95.12 86 ALA A C 1
ATOM 686 O O . ALA A 1 86 ? -14.938 -7.422 -2.795 1 95.12 86 ALA A O 1
ATOM 687 N N . GLY A 1 87 ? -13.008 -7.898 -3.873 1 94.19 87 GLY A N 1
ATOM 688 C CA . GLY A 1 87 ? -12.203 -7.184 -2.904 1 94.19 87 GLY A CA 1
ATOM 689 C C . GLY A 1 87 ? -12.492 -5.695 -2.865 1 94.19 87 GLY A C 1
ATOM 690 O O . GLY A 1 87 ? -12.625 -5.109 -1.789 1 94.19 87 GLY A O 1
ATOM 691 N N . MET A 1 88 ? -12.555 -5.09 -4.047 1 93.5 88 MET A N 1
ATOM 692 C CA . MET A 1 88 ? -12.844 -3.662 -4.133 1 93.5 88 MET A CA 1
ATOM 693 C C . MET A 1 88 ? -14.219 -3.348 -3.559 1 93.5 88 MET A C 1
ATOM 695 O O . MET A 1 88 ? -14.375 -2.396 -2.791 1 93.5 88 MET A O 1
ATOM 699 N N . GLN A 1 89 ? -15.172 -4.145 -3.836 1 92.81 89 GLN A N 1
ATOM 700 C CA . GLN A 1 89 ? -16.547 -3.93 -3.42 1 92.81 89 GLN A CA 1
ATOM 701 C C . GLN A 1 89 ? -16.703 -4.059 -1.907 1 92.81 89 GLN A C 1
ATOM 703 O O . GLN A 1 89 ? -17.469 -3.324 -1.289 1 92.81 89 GLN A O 1
ATOM 708 N N . GLU A 1 90 ? -16 -4.977 -1.314 1 91.94 90 GLU A N 1
ATOM 709 C CA . GLU A 1 90 ? -16.062 -5.188 0.129 1 91.94 90 GLU A CA 1
ATOM 710 C C . GLU A 1 90 ? -15.672 -3.922 0.887 1 91.94 90 GLU A C 1
ATOM 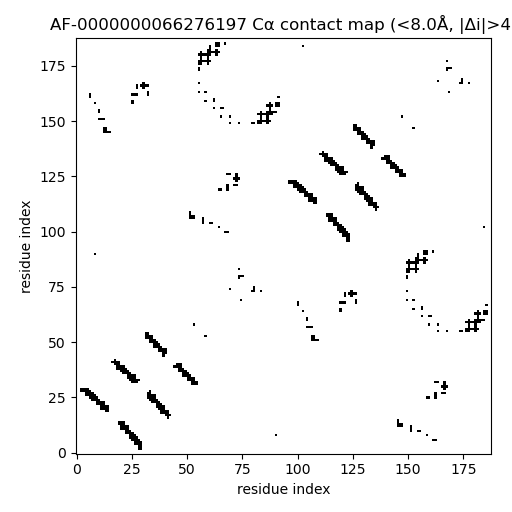712 O O . GLU A 1 90 ? -16.188 -3.656 1.973 1 91.94 90 GLU A O 1
ATOM 717 N N . ILE A 1 91 ? -14.758 -3.17 0.297 1 90.88 91 ILE A N 1
ATOM 718 C CA . ILE A 1 91 ? -14.25 -1.978 0.971 1 90.88 91 ILE A CA 1
ATOM 719 C C . ILE A 1 91 ? -15.172 -0.792 0.678 1 90.88 91 ILE A C 1
ATOM 721 O O . ILE A 1 91 ? -15.477 -0.003 1.574 1 90.88 91 ILE A O 1
ATOM 725 N N . ILE A 1 92 ? -15.656 -0.662 -0.542 1 87.5 92 ILE A N 1
ATOM 726 C CA . ILE A 1 92 ? -16.375 0.525 -0.976 1 87.5 92 ILE A CA 1
ATOM 727 C C . ILE A 1 92 ? -17.812 0.476 -0.446 1 87.5 92 ILE A C 1
ATOM 729 O O . ILE A 1 92 ? -18.422 1.517 -0.177 1 87.5 92 ILE A O 1
ATOM 733 N N . GLU A 1 93 ? -18.344 -0.629 -0.245 1 78.69 93 GLU A N 1
ATOM 734 C CA . GLU A 1 93 ? -19.734 -0.746 0.193 1 78.69 93 GLU A CA 1
ATOM 735 C C . GLU A 1 93 ? -19.828 -0.753 1.716 1 78.69 93 GLU A C 1
ATOM 737 O O . GLU A 1 93 ? -20.938 -0.829 2.271 1 78.69 93 GLU A O 1
ATOM 742 N N . LYS A 1 94 ? -18.891 -0.585 2.41 1 65.62 94 LYS A N 1
ATOM 743 C CA . LYS A 1 94 ? -18.984 -0.455 3.861 1 65.62 94 LYS A CA 1
ATOM 744 C C . LYS A 1 94 ? -19.375 0.966 4.262 1 65.62 94 LYS A C 1
ATOM 746 O O . LYS A 1 94 ? -19.047 1.925 3.555 1 65.62 94 LYS A O 1
ATOM 751 N N . MET B 1 1 ? 13.562 -20.047 -14.266 1 37.81 1 MET B N 1
ATOM 752 C CA . MET B 1 1 ? 13.922 -18.734 -14.781 1 37.81 1 MET B CA 1
ATOM 753 C C . MET B 1 1 ? 13.156 -17.625 -14.055 1 37.81 1 MET B C 1
ATOM 755 O O . MET B 1 1 ? 11.93 -17.703 -13.93 1 37.81 1 MET B O 1
ATOM 759 N N . SER B 1 2 ? 13.773 -16.938 -13.188 1 42.62 2 SER B N 1
ATOM 760 C CA . SER B 1 2 ? 13.203 -15.93 -12.289 1 42.62 2 SER B CA 1
ATOM 761 C C . SER B 1 2 ? 12.305 -14.961 -13.047 1 42.62 2 SER B C 1
ATOM 763 O O . SER B 1 2 ? 12.695 -14.406 -14.078 1 42.62 2 SER B O 1
ATOM 765 N N . LYS B 1 3 ? 10.992 -15.242 -13.242 1 53.16 3 LYS B N 1
ATOM 766 C CA . LYS B 1 3 ? 10.164 -14.414 -14.109 1 53.16 3 LYS B CA 1
ATOM 767 C C . LYS B 1 3 ? 10.438 -12.93 -13.883 1 53.16 3 LYS B C 1
ATOM 769 O O . LYS B 1 3 ? 10.648 -12.5 -12.742 1 53.16 3 LYS B O 1
ATOM 774 N N . SER B 1 4 ? 11 -12.242 -14.875 1 57.91 4 SER B N 1
ATOM 775 C CA . SER B 1 4 ? 11.398 -10.844 -14.898 1 57.91 4 SER B CA 1
ATOM 776 C C . SER B 1 4 ? 10.289 -9.938 -14.391 1 57.91 4 SER B C 1
ATOM 778 O O . SER B 1 4 ? 9.102 -10.258 -14.531 1 57.91 4 SER B O 1
ATOM 780 N N . ILE B 1 5 ? 10.672 -9.047 -13.523 1 65.12 5 ILE B N 1
ATOM 781 C CA . ILE B 1 5 ? 9.75 -8 -13.086 1 65.12 5 ILE B CA 1
ATOM 782 C C . ILE B 1 5 ? 9.219 -7.25 -14.305 1 65.12 5 ILE B C 1
ATOM 784 O O . ILE B 1 5 ? 9.992 -6.711 -15.102 1 65.12 5 ILE B O 1
ATOM 788 N N . LYS B 1 6 ? 7.918 -7.367 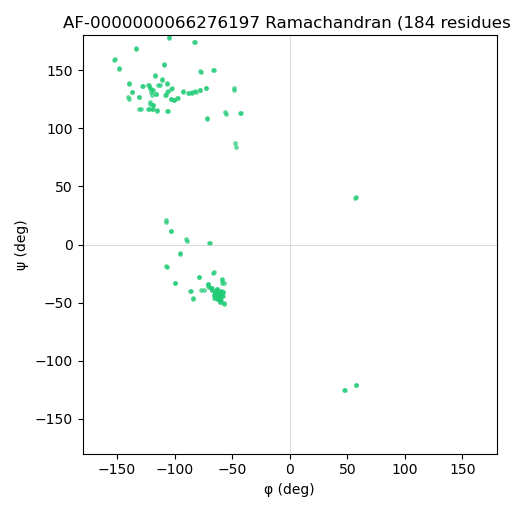-14.617 1 69.5 6 LYS B N 1
ATOM 789 C CA . LYS B 1 6 ? 7.27 -6.656 -15.711 1 69.5 6 LYS B CA 1
ATOM 790 C C . LYS B 1 6 ? 7.047 -5.188 -15.367 1 69.5 6 LYS B C 1
ATOM 792 O O . LYS B 1 6 ? 7.234 -4.309 -16.219 1 69.5 6 LYS B O 1
ATOM 797 N N . HIS B 1 7 ? 6.688 -5 -14.117 1 74.44 7 HIS B N 1
ATOM 798 C CA . HIS B 1 7 ? 6.461 -3.648 -13.617 1 74.44 7 HIS B CA 1
ATOM 799 C C . HIS B 1 7 ? 7.016 -3.479 -12.211 1 74.44 7 HIS B C 1
ATOM 801 O O . HIS B 1 7 ? 6.914 -4.391 -11.383 1 74.44 7 HIS B O 1
ATOM 807 N N . ALA B 1 8 ? 7.82 -2.498 -12.148 1 80.38 8 ALA B N 1
ATOM 808 C CA . ALA B 1 8 ? 8.328 -2.146 -10.828 1 80.38 8 ALA B CA 1
ATOM 809 C C . ALA B 1 8 ? 8.148 -0.658 -10.547 1 80.38 8 ALA B C 1
ATOM 811 O O . ALA B 1 8 ? 8.633 0.187 -11.305 1 80.38 8 ALA B O 1
ATOM 812 N N . ASN B 1 9 ? 7.332 -0.402 -9.539 1 85.75 9 ASN B N 1
ATOM 813 C CA . ASN B 1 9 ? 7.125 0.984 -9.133 1 85.75 9 ASN B CA 1
ATOM 814 C C . ASN B 1 9 ? 7.547 1.209 -7.684 1 85.75 9 ASN B C 1
ATOM 816 O O . ASN B 1 9 ? 7.223 0.405 -6.809 1 85.75 9 ASN B O 1
ATOM 820 N N . THR B 1 10 ? 8.32 2.178 -7.559 1 85.5 10 THR B N 1
ATOM 821 C CA . THR B 1 10 ? 8.789 2.557 -6.23 1 85.5 10 THR B CA 1
ATOM 822 C C . THR B 1 10 ? 8.117 3.846 -5.766 1 85.5 10 THR B C 1
ATOM 824 O O . THR B 1 10 ? 8.07 4.828 -6.512 1 85.5 10 THR B O 1
ATOM 827 N N . ILE B 1 11 ? 7.547 3.789 -4.531 1 86.38 11 ILE B N 1
ATOM 828 C CA . ILE B 1 11 ? 6.969 4.961 -3.885 1 86.38 11 ILE B CA 1
ATOM 829 C C . ILE B 1 11 ? 7.758 5.297 -2.621 1 86.38 11 ILE B C 1
ATOM 831 O O . ILE B 1 11 ? 7.809 4.496 -1.684 1 86.38 11 ILE B O 1
ATOM 835 N N . ARG B 1 12 ? 8.391 6.477 -2.682 1 88.25 12 ARG B N 1
ATOM 836 C CA . ARG B 1 12 ? 9.094 6.93 -1.485 1 88.25 12 ARG B CA 1
ATOM 837 C C . ARG B 1 12 ? 8.109 7.383 -0.411 1 88.25 12 ARG B C 1
ATOM 839 O O . ARG B 1 12 ? 7.125 8.062 -0.709 1 88.25 12 ARG B O 1
ATOM 846 N N . LEU B 1 13 ? 8.383 6.922 0.86 1 86.88 13 LEU B N 1
ATOM 847 C CA . LEU B 1 13 ? 7.555 7.281 2.004 1 86.88 13 LEU B CA 1
ATOM 848 C C . LEU B 1 13 ? 8.289 8.234 2.938 1 86.88 13 LEU B C 1
ATOM 850 O O . LEU B 1 13 ? 9.523 8.273 2.941 1 86.88 13 LEU B O 1
ATOM 854 N N . PRO B 1 14 ? 7.531 9.023 3.68 1 83.25 14 PRO B N 1
ATOM 855 C CA . PRO B 1 14 ? 8.211 9.883 4.652 1 83.25 14 PRO B CA 1
ATOM 856 C C . PRO B 1 14 ? 8.898 9.086 5.762 1 83.25 14 PRO B C 1
ATOM 858 O O . PRO B 1 14 ? 8.398 8.031 6.172 1 83.25 14 PRO B O 1
ATOM 861 N N . ASP B 1 15 ? 10.008 9.719 6.258 1 81.88 15 ASP B N 1
ATOM 862 C CA . ASP B 1 15 ? 10.75 9.102 7.359 1 81.88 15 ASP B CA 1
ATOM 863 C C . ASP B 1 15 ? 10.031 9.328 8.688 1 81.88 15 ASP B C 1
ATOM 865 O O . ASP B 1 15 ? 9.203 10.234 8.805 1 81.88 15 ASP B O 1
ATOM 869 N N . THR B 1 16 ? 10.211 8.359 9.578 1 78.81 16 THR B N 1
ATOM 870 C CA . THR B 1 16 ? 9.828 8.562 10.969 1 78.81 16 THR B CA 1
ATOM 871 C C . THR B 1 16 ? 11.055 8.781 11.844 1 78.81 16 THR B C 1
ATOM 873 O O . THR B 1 16 ? 12.172 8.867 11.336 1 78.81 16 THR B O 1
ATOM 876 N N . ALA B 1 17 ? 10.773 9.023 13.148 1 77.38 17 ALA B N 1
ATOM 877 C CA . ALA B 1 17 ? 11.875 9.219 14.086 1 77.38 17 ALA B CA 1
ATOM 878 C C . ALA B 1 17 ? 12.789 7.996 14.109 1 77.38 17 ALA B C 1
ATOM 880 O O . ALA B 1 17 ? 14.008 8.125 14.281 1 77.38 17 ALA B O 1
ATOM 881 N N . ASP B 1 18 ? 12.227 6.84 13.852 1 78.56 18 ASP B N 1
ATOM 882 C CA . ASP B 1 18 ? 13.008 5.621 14.031 1 78.56 18 ASP B CA 1
ATOM 883 C C . ASP B 1 18 ? 13.398 5.012 12.688 1 78.56 18 ASP B C 1
ATOM 885 O O . ASP B 1 18 ? 14.297 4.164 12.625 1 78.56 18 ASP B O 1
ATOM 889 N N . GLN B 1 19 ? 12.688 5.41 11.602 1 82 19 GLN B N 1
ATOM 890 C CA . GLN B 1 19 ? 12.906 4.805 10.289 1 82 19 GLN B CA 1
ATOM 891 C C . GLN B 1 19 ? 13.148 5.871 9.227 1 82 19 GLN B C 1
ATOM 893 O O . GLN B 1 19 ? 12.477 6.906 9.219 1 82 19 GLN B O 1
ATOM 898 N N . PHE B 1 20 ? 14.203 5.473 8.43 1 85.88 20 PHE B N 1
ATOM 899 C CA . PHE B 1 20 ? 14.453 6.387 7.324 1 85.88 20 PHE B CA 1
ATOM 900 C C . PHE B 1 20 ? 14.648 5.621 6.023 1 85.88 20 PHE B C 1
ATOM 902 O O . PHE B 1 20 ? 14.602 4.387 6.008 1 85.88 20 PHE B O 1
ATOM 909 N N . ALA B 1 21 ? 14.648 6.359 4.906 1 90.12 21 ALA B N 1
ATOM 910 C CA . ALA B 1 21 ? 14.727 5.805 3.557 1 90.12 21 ALA B CA 1
ATOM 911 C C . ALA B 1 21 ? 13.594 4.82 3.299 1 90.12 21 ALA B C 1
ATOM 913 O O . ALA B 1 21 ? 13.797 3.76 2.705 1 90.12 21 ALA B O 1
ATOM 914 N N . ARG B 1 22 ? 12.438 5.172 3.764 1 88.81 22 ARG B N 1
ATOM 915 C CA . ARG B 1 22 ? 11.289 4.281 3.648 1 88.81 22 ARG B CA 1
ATOM 916 C C . ARG B 1 22 ? 10.703 4.32 2.24 1 88.81 22 ARG B C 1
ATOM 918 O O . ARG B 1 22 ? 10.555 5.391 1.652 1 88.81 22 ARG B O 1
ATOM 925 N N . ARG B 1 23 ? 10.438 3.098 1.673 1 90.69 23 ARG B N 1
ATOM 926 C CA . ARG B 1 23 ? 9.836 3.018 0.347 1 90.69 23 ARG B CA 1
ATOM 927 C C . ARG B 1 23 ? 8.953 1.779 0.222 1 90.69 23 ARG B C 1
ATOM 929 O O . ARG B 1 23 ? 9.156 0.793 0.934 1 90.69 23 ARG B O 1
ATOM 936 N N . VAL B 1 24 ? 8.008 1.907 -0.595 1 90.62 24 VAL B N 1
ATOM 937 C CA . VAL B 1 24 ? 7.176 0.777 -0.992 1 90.62 24 VAL B CA 1
ATOM 938 C C . VAL B 1 24 ? 7.352 0.505 -2.484 1 90.62 24 VAL B C 1
ATOM 940 O O . VAL B 1 24 ? 7.328 1.432 -3.297 1 90.62 24 VAL B O 1
ATOM 943 N N . HIS B 1 25 ? 7.613 -0.75 -2.816 1 90.62 25 HIS B N 1
ATOM 944 C CA . HIS B 1 25 ? 7.621 -1.208 -4.203 1 90.62 25 HIS B CA 1
ATOM 945 C C . HIS B 1 25 ? 6.391 -2.051 -4.512 1 90.62 25 HIS B C 1
ATOM 947 O O . HIS B 1 25 ? 6.012 -2.92 -3.723 1 90.62 25 HIS B O 1
ATOM 953 N N . ILE B 1 26 ? 5.758 -1.743 -5.582 1 93.06 26 ILE B N 1
ATOM 954 C CA . ILE B 1 26 ? 4.773 -2.646 -6.164 1 93.06 26 ILE B CA 1
ATOM 955 C C . ILE B 1 26 ? 5.352 -3.309 -7.414 1 93.06 26 ILE B C 1
ATOM 957 O O . ILE B 1 26 ? 5.648 -2.631 -8.398 1 93.06 26 ILE B O 1
ATOM 961 N N . ASN B 1 27 ? 5.527 -4.641 -7.332 1 91.44 27 ASN B N 1
ATOM 962 C CA . ASN B 1 27 ? 6.137 -5.402 -8.422 1 91.44 27 ASN B CA 1
ATOM 963 C C . ASN B 1 27 ? 5.16 -6.418 -9 1 91.44 27 ASN B C 1
ATOM 965 O O . ASN B 1 27 ? 4.316 -6.957 -8.289 1 91.44 27 ASN B O 1
ATOM 969 N N . VAL B 1 28 ? 5.281 -6.613 -10.305 1 90.88 28 VAL B N 1
ATOM 970 C CA . VAL B 1 28 ? 4.543 -7.684 -10.969 1 90.88 28 VAL B CA 1
ATOM 971 C C . VAL B 1 28 ? 5.52 -8.664 -11.609 1 90.88 28 VAL B C 1
ATOM 973 O O . VAL B 1 28 ? 6.363 -8.266 -12.422 1 90.88 28 VAL B O 1
ATOM 976 N N . ARG B 1 29 ? 5.512 -9.844 -11.164 1 85.69 29 ARG B N 1
ATOM 977 C CA . ARG B 1 29 ? 6.277 -10.938 -11.75 1 85.69 29 ARG B CA 1
ATOM 978 C C . ARG B 1 29 ? 5.363 -12.094 -12.141 1 85.69 29 ARG B C 1
ATOM 980 O O . ARG B 1 29 ? 4.734 -12.719 -11.273 1 85.69 29 ARG B O 1
ATOM 987 N N . GLY B 1 30 ? 5.34 -12.359 -13.461 1 85.5 30 GLY B N 1
ATOM 988 C CA . GLY B 1 30 ? 4.363 -13.344 -13.898 1 85.5 30 GLY B CA 1
ATOM 989 C C . GLY B 1 30 ? 2.939 -12.977 -13.539 1 85.5 30 GLY B C 1
ATOM 990 O O . GLY B 1 30 ? 2.453 -11.906 -13.906 1 85.5 30 GLY B O 1
ATOM 991 N N . GLU B 1 31 ? 2.283 -13.828 -12.773 1 87.44 31 GLU B N 1
ATOM 992 C CA . GLU B 1 31 ? 0.887 -13.586 -12.422 1 87.44 31 GLU B CA 1
ATOM 993 C C . GLU B 1 31 ? 0.752 -13.172 -10.961 1 87.44 31 GLU B C 1
ATOM 995 O O . GLU B 1 31 ? -0.331 -13.266 -10.375 1 87.44 31 GLU B O 1
ATOM 1000 N N . LYS B 1 32 ? 1.89 -12.703 -10.469 1 88.56 32 LYS B N 1
ATOM 1001 C CA . LYS B 1 32 ? 1.882 -12.398 -9.047 1 88.56 32 LYS B CA 1
ATOM 1002 C C . LYS B 1 32 ? 2.182 -10.922 -8.797 1 88.56 32 LYS B C 1
ATOM 1004 O O . LYS B 1 32 ? 3.07 -10.352 -9.43 1 88.56 32 LYS B O 1
ATOM 1009 N N . VAL B 1 33 ? 1.401 -10.312 -7.973 1 91.94 33 VAL B N 1
ATOM 1010 C CA . VAL B 1 33 ? 1.641 -8.961 -7.488 1 91.94 33 VAL B CA 1
ATOM 1011 C C . VAL B 1 33 ? 2.314 -9.016 -6.117 1 91.94 33 VAL B C 1
ATOM 1013 O O . VAL B 1 33 ? 1.817 -9.672 -5.199 1 91.94 33 VAL B O 1
ATOM 1016 N N . THR B 1 34 ? 3.439 -8.328 -6.051 1 92.12 34 THR B N 1
ATOM 1017 C CA . THR B 1 34 ? 4.141 -8.297 -4.77 1 92.12 34 THR B CA 1
ATOM 1018 C C . THR B 1 34 ? 4.305 -6.859 -4.281 1 92.12 34 THR B C 1
ATOM 1020 O O . THR B 1 34 ? 4.586 -5.953 -5.074 1 92.12 34 THR B O 1
ATOM 1023 N N . MET B 1 35 ? 4.027 -6.648 -3.006 1 89.88 35 MET B N 1
ATOM 1024 C CA . MET B 1 35 ? 4.34 -5.406 -2.307 1 89.88 35 MET B CA 1
ATOM 1025 C C . MET B 1 35 ? 5.574 -5.574 -1.422 1 89.88 35 MET B C 1
ATOM 1027 O O . MET B 1 35 ? 5.645 -6.504 -0.619 1 89.88 35 MET B O 1
ATOM 1031 N N . VAL B 1 36 ? 6.555 -4.691 -1.639 1 89.12 36 VAL B N 1
ATOM 1032 C CA . VAL B 1 36 ? 7.789 -4.746 -0.864 1 89.12 36 VAL B CA 1
ATOM 1033 C C . VAL B 1 36 ? 7.961 -3.449 -0.075 1 89.12 36 VAL B C 1
ATOM 1035 O O . VAL B 1 36 ? 7.941 -2.357 -0.649 1 89.12 36 VAL B O 1
ATOM 1038 N N . TYR B 1 37 ? 8.016 -3.559 1.188 1 86.94 37 TYR B N 1
ATOM 1039 C CA . TYR B 1 37 ? 8.32 -2.436 2.066 1 86.94 37 TYR B CA 1
ATOM 1040 C C . TYR B 1 37 ? 9.781 -2.48 2.518 1 86.94 37 TYR B C 1
ATOM 1042 O O . TYR B 1 37 ? 10.25 -3.502 3.027 1 86.94 37 TYR B O 1
ATOM 1050 N N . ARG B 1 38 ? 10.484 -1.418 2.277 1 89 38 ARG B N 1
ATOM 1051 C CA . ARG B 1 38 ? 11.891 -1.311 2.664 1 89 38 ARG B CA 1
ATOM 1052 C C . ARG B 1 38 ? 12.117 -0.101 3.564 1 89 38 ARG B C 1
ATOM 1054 O O . ARG B 1 38 ? 11.523 0.958 3.352 1 89 38 ARG B O 1
ATOM 1061 N N . TRP B 1 39 ? 12.883 -0.351 4.551 1 86.62 39 TRP B N 1
ATOM 1062 C CA . TRP B 1 39 ? 13.25 0.767 5.418 1 86.62 39 TRP B CA 1
ATOM 1063 C C . TRP B 1 39 ? 14.602 0.523 6.082 1 86.62 39 TRP B C 1
ATOM 1065 O O . TRP B 1 39 ? 15.133 -0.586 6.023 1 86.62 39 TRP B O 1
ATOM 1075 N N . LYS B 1 40 ? 15.188 1.606 6.508 1 87.69 40 LYS B N 1
ATOM 1076 C CA . LYS B 1 40 ? 16.375 1.559 7.348 1 87.69 40 LYS B CA 1
ATOM 1077 C C . LYS B 1 40 ? 16.078 2.035 8.766 1 87.69 40 LYS B C 1
ATOM 1079 O O . LYS B 1 40 ? 15.164 2.84 8.969 1 87.69 40 LYS B O 1
ATOM 1084 N N . ASP B 1 41 ? 16.734 1.327 9.719 1 82.69 41 ASP B N 1
ATOM 1085 C CA . ASP B 1 41 ? 16.578 1.674 11.125 1 82.69 41 ASP B CA 1
ATOM 1086 C C . ASP B 1 41 ? 17.656 2.645 11.578 1 82.69 41 ASP B C 1
ATOM 1088 O O . ASP B 1 41 ? 18.844 2.436 11.305 1 82.69 41 ASP B O 1
ATOM 1092 N N . HIS B 1 42 ? 17.188 3.727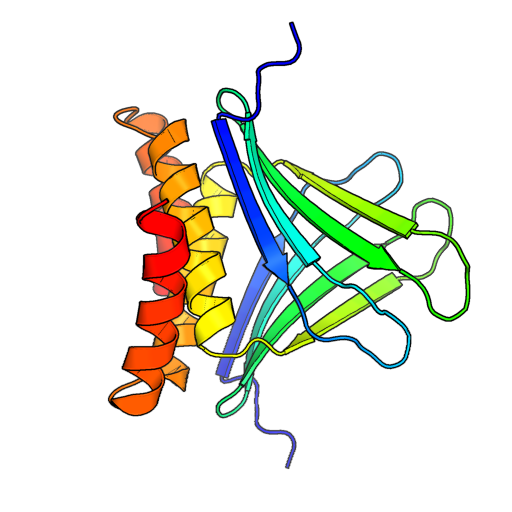 12.25 1 82.25 42 HIS B N 1
ATOM 1093 C CA . HIS B 1 42 ? 18.156 4.695 12.742 1 82.25 42 HIS B CA 1
ATOM 1094 C C . HIS B 1 42 ? 19.047 4.078 13.82 1 82.25 42 HIS B C 1
ATOM 1096 O O . HIS B 1 42 ? 20.156 4.551 14.055 1 82.25 42 HIS B O 1
ATOM 1102 N N . LYS B 1 43 ? 18.547 3.047 14.461 1 79.38 43 LYS B N 1
ATOM 1103 C CA . LYS B 1 43 ? 19.297 2.459 15.57 1 79.38 43 LYS B CA 1
ATOM 1104 C C . LYS B 1 43 ? 20.125 1.267 15.102 1 79.38 43 LYS B C 1
ATOM 1106 O O . LYS B 1 43 ? 20.875 0.68 15.891 1 79.38 43 LYS B O 1
ATOM 1111 N N . SER B 1 44 ? 19.953 0.87 13.891 1 76.88 44 SER B N 1
ATOM 1112 C CA . SER B 1 44 ? 20.672 -0.268 13.336 1 76.88 44 SER B CA 1
ATOM 1113 C C . SER B 1 44 ? 21.109 0 11.891 1 76.88 44 SER B C 1
ATOM 1115 O O . SER B 1 44 ? 20.391 0.667 11.141 1 76.88 44 SER B O 1
ATOM 1117 N N . PRO B 1 45 ? 22.297 -0.384 11.562 1 81.5 45 PRO B N 1
ATOM 1118 C CA . PRO B 1 45 ? 22.734 -0.209 10.172 1 81.5 45 PRO B CA 1
ATOM 1119 C C . PRO B 1 45 ? 22 -1.149 9.211 1 81.5 45 PRO B C 1
ATOM 1121 O O . PRO B 1 45 ? 22.234 -1.086 7.996 1 81.5 45 PRO B O 1
ATOM 1124 N N . LYS B 1 46 ? 21.141 -1.88 9.742 1 79.69 46 LYS B N 1
ATOM 1125 C CA . LYS B 1 46 ? 20.531 -2.912 8.914 1 79.69 46 LYS B CA 1
ATOM 1126 C C . LYS B 1 46 ? 19.359 -2.352 8.117 1 79.69 46 LYS B C 1
ATOM 1128 O O . LYS B 1 46 ? 18.562 -1.569 8.641 1 79.69 46 LYS B O 1
ATOM 1133 N N . ALA B 1 47 ? 19.406 -2.668 6.77 1 87 47 ALA B N 1
ATOM 1134 C CA . ALA B 1 47 ? 18.25 -2.432 5.914 1 87 47 ALA B CA 1
ATOM 1135 C C . ALA B 1 47 ? 17.234 -3.559 6.047 1 87 47 ALA B C 1
ATOM 1137 O O . ALA B 1 47 ? 17.609 -4.734 6.117 1 87 47 ALA B O 1
ATOM 1138 N N . HIS B 1 48 ? 16.031 -3.152 6.234 1 83.75 48 HIS B N 1
ATOM 1139 C CA . HIS B 1 48 ? 14.969 -4.133 6.395 1 83.75 48 HIS B CA 1
ATOM 1140 C C . HIS B 1 48 ? 14.094 -4.203 5.148 1 83.75 48 HIS B C 1
ATOM 1142 O O . HIS B 1 48 ? 13.859 -3.186 4.488 1 83.75 48 HIS B O 1
ATOM 1148 N N . THR B 1 49 ? 13.75 -5.352 4.777 1 85.56 49 THR B N 1
ATOM 1149 C CA . THR B 1 49 ? 12.852 -5.602 3.658 1 85.56 49 THR B CA 1
ATOM 1150 C C . THR B 1 49 ? 11.75 -6.574 4.059 1 85.56 49 THR B C 1
ATOM 1152 O O . THR B 1 49 ? 12.016 -7.613 4.664 1 85.56 49 THR B O 1
ATOM 1155 N N . GLN B 1 50 ? 10.562 -6.156 3.812 1 82.5 50 GLN B N 1
ATOM 1156 C CA . GLN B 1 50 ? 9.422 -7.039 3.979 1 82.5 50 GLN B CA 1
ATOM 1157 C C . GLN B 1 50 ? 8.641 -7.188 2.672 1 82.5 50 GLN B C 1
ATOM 1159 O O . GLN B 1 50 ? 8.195 -6.195 2.092 1 82.5 50 GLN B O 1
ATOM 1164 N N . ARG B 1 51 ? 8.523 -8.453 2.234 1 86.31 51 ARG B N 1
ATOM 1165 C CA . ARG B 1 51 ? 7.848 -8.742 0.973 1 86.31 51 ARG B CA 1
ATOM 1166 C C . ARG B 1 51 ? 6.562 -9.531 1.208 1 86.31 51 ARG B C 1
ATOM 1168 O O . ARG B 1 51 ? 6.527 -10.438 2.039 1 86.31 51 ARG B O 1
ATOM 1175 N N . MET B 1 52 ? 5.559 -9.133 0.496 1 83.69 52 MET B N 1
ATOM 1176 C CA . MET B 1 52 ? 4.277 -9.828 0.556 1 83.69 52 MET B CA 1
ATOM 1177 C C . MET B 1 52 ? 3.688 -10.008 -0.839 1 83.69 52 MET B C 1
ATOM 1179 O O . MET B 1 52 ? 3.746 -9.094 -1.664 1 83.69 52 MET B O 1
ATOM 1183 N N . THR B 1 53 ? 3.301 -11.227 -1.062 1 89.44 53 THR B N 1
ATOM 1184 C CA . THR B 1 53 ? 2.549 -11.477 -2.287 1 89.44 53 THR B CA 1
ATOM 1185 C C . THR B 1 53 ? 1.056 -11.266 -2.057 1 89.44 53 THR B C 1
ATOM 1187 O O . THR B 1 53 ? 0.491 -11.781 -1.091 1 89.44 53 THR B O 1
ATOM 1190 N N . LEU B 1 54 ? 0.422 -10.492 -2.93 1 92.94 54 LEU B N 1
ATOM 1191 C CA . LEU B 1 54 ? -0.997 -10.172 -2.807 1 92.94 54 LEU B CA 1
ATOM 1192 C C . LEU B 1 54 ? -1.827 -11 -3.783 1 92.94 54 LEU B C 1
ATOM 1194 O O . LEU B 1 54 ? -1.443 -11.164 -4.941 1 92.94 54 LEU B O 1
ATOM 1198 N N . ASP B 1 55 ? -2.91 -11.555 -3.307 1 92.5 55 ASP B N 1
ATOM 1199 C CA . ASP B 1 55 ? -3.857 -12.141 -4.25 1 92.5 55 ASP B CA 1
ATOM 1200 C C . ASP B 1 55 ? -4.781 -11.078 -4.832 1 92.5 55 ASP B C 1
ATOM 1202 O O . ASP B 1 55 ? -4.684 -9.898 -4.477 1 92.5 55 ASP B O 1
ATOM 1206 N N . ASP B 1 56 ? -5.586 -11.477 -5.758 1 93.19 56 ASP B N 1
ATOM 1207 C CA . ASP B 1 56 ? -6.402 -10.523 -6.5 1 93.19 56 ASP B CA 1
ATOM 1208 C C . ASP B 1 56 ? -7.383 -9.805 -5.578 1 93.19 56 ASP B C 1
ATOM 1210 O O . ASP B 1 56 ? -7.664 -8.617 -5.762 1 93.19 56 ASP B O 1
ATOM 1214 N N . LYS B 1 57 ? -7.93 -10.531 -4.629 1 93.81 57 LYS B N 1
ATOM 1215 C CA . LYS B 1 57 ? -8.867 -9.914 -3.691 1 93.81 57 LYS B CA 1
ATOM 1216 C C . LYS B 1 57 ? -8.172 -8.867 -2.826 1 93.81 57 LYS B C 1
ATOM 1218 O O . LYS B 1 57 ? -8.719 -7.793 -2.582 1 93.81 57 LYS B O 1
ATOM 1223 N N . GLN B 1 58 ? -6.996 -9.188 -2.402 1 93.81 58 GLN B N 1
ATOM 1224 C CA . GLN B 1 58 ? -6.223 -8.258 -1.595 1 93.81 58 GLN B CA 1
ATOM 1225 C C . GLN B 1 58 ? -5.859 -7.008 -2.396 1 93.81 58 GLN B C 1
ATOM 1227 O O . GLN B 1 58 ? -5.879 -5.895 -1.865 1 93.81 58 GLN B O 1
ATOM 1232 N N . VAL B 1 59 ? -5.465 -7.129 -3.643 1 94.75 59 VAL B N 1
ATOM 1233 C CA . VAL B 1 59 ? -5.191 -5.984 -4.504 1 94.75 59 VAL B CA 1
ATOM 1234 C C . VAL B 1 59 ? -6.449 -5.125 -4.641 1 94.75 59 VAL B C 1
ATOM 1236 O O . VAL B 1 59 ? -6.391 -3.9 -4.512 1 94.75 59 VAL B O 1
ATOM 1239 N N . GLY B 1 60 ? -7.582 -5.781 -4.848 1 94.75 60 GLY B N 1
ATOM 1240 C CA . GLY B 1 60 ? -8.844 -5.07 -4.934 1 94.75 60 GLY B CA 1
ATOM 1241 C C . GLY B 1 60 ? -9.188 -4.309 -3.666 1 94.75 60 GLY B C 1
ATOM 1242 O O . GLY B 1 60 ? -9.641 -3.162 -3.727 1 94.75 60 GLY B O 1
ATOM 1243 N N . ARG B 1 61 ? -9.016 -4.961 -2.527 1 94.31 61 ARG B N 1
ATOM 1244 C CA . ARG B 1 61 ? -9.297 -4.32 -1.247 1 94.31 61 ARG B CA 1
ATOM 1245 C C . ARG B 1 61 ? -8.414 -3.096 -1.044 1 94.31 61 ARG B C 1
ATOM 1247 O O . ARG B 1 61 ? -8.883 -2.055 -0.574 1 94.31 61 ARG B O 1
ATOM 1254 N N . LEU B 1 62 ? -7.129 -3.256 -1.372 1 93.94 62 LEU B N 1
ATOM 1255 C CA . LEU B 1 62 ? -6.207 -2.135 -1.234 1 93.94 62 LEU B CA 1
ATOM 1256 C C . LEU B 1 62 ? -6.617 -0.978 -2.139 1 93.94 62 LEU B C 1
ATOM 1258 O O . LEU B 1 62 ? -6.641 0.177 -1.708 1 93.94 62 LEU B O 1
ATOM 1262 N N . MET B 1 63 ? -6.969 -1.238 -3.359 1 93.81 63 MET B N 1
ATOM 1263 C CA . MET B 1 63 ? -7.41 -0.208 -4.293 1 93.81 63 MET B CA 1
ATOM 1264 C C . MET B 1 63 ? -8.695 0.454 -3.803 1 93.81 63 MET B C 1
ATOM 1266 O O . MET B 1 63 ? -8.836 1.676 -3.881 1 93.81 63 MET B O 1
ATOM 1270 N N . GLY B 1 64 ? -9.586 -0.333 -3.324 1 94.19 64 GLY B N 1
ATOM 1271 C CA . GLY B 1 64 ? -10.812 0.224 -2.76 1 94.19 64 GLY B CA 1
ATOM 1272 C C . GLY B 1 64 ? -10.555 1.155 -1.59 1 94.19 64 GLY B C 1
ATOM 1273 O O . GLY B 1 64 ? -11.133 2.242 -1.518 1 94.19 64 GLY B O 1
ATOM 1274 N N . ALA B 1 65 ? -9.734 0.716 -0.685 1 93.12 65 ALA B N 1
ATOM 1275 C CA . ALA B 1 65 ? -9.414 1.515 0.496 1 93.12 65 ALA B CA 1
ATOM 1276 C C . ALA B 1 65 ? -8.773 2.84 0.103 1 93.12 65 ALA B C 1
ATOM 1278 O O . ALA B 1 65 ? -9.109 3.891 0.656 1 93.12 65 ALA B O 1
ATOM 1279 N N . LEU B 1 66 ? -7.816 2.805 -0.872 1 93.25 66 LEU B N 1
ATOM 1280 C CA . LEU B 1 66 ? -7.137 4.016 -1.318 1 93.25 66 LEU B CA 1
ATOM 1281 C C . LEU B 1 66 ? -8.102 4.938 -2.057 1 93.25 66 LEU B C 1
ATOM 1283 O O . LEU B 1 66 ? -8.016 6.164 -1.938 1 93.25 66 LEU B O 1
ATOM 1287 N N . THR B 1 67 ? -8.977 4.391 -2.814 1 92.31 67 THR B N 1
ATOM 1288 C CA . THR B 1 67 ? -9.984 5.172 -3.521 1 92.31 67 THR B CA 1
ATOM 1289 C C . THR B 1 67 ? -10.875 5.922 -2.533 1 92.31 67 THR B C 1
ATOM 1291 O O . THR B 1 67 ? -11.125 7.117 -2.695 1 92.31 67 THR B O 1
ATOM 12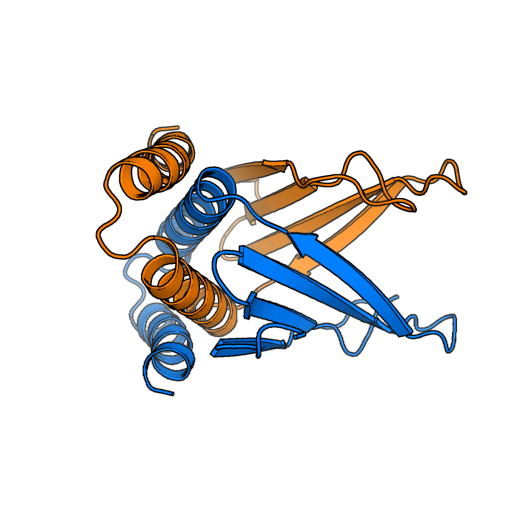94 N N . MET B 1 68 ? -11.352 5.215 -1.496 1 91.94 68 MET B N 1
ATOM 1295 C CA . MET B 1 68 ? -12.195 5.848 -0.482 1 91.94 68 MET B CA 1
ATOM 1296 C C . MET B 1 68 ? -11.43 6.941 0.256 1 91.94 68 MET B C 1
ATOM 1298 O O . MET B 1 68 ? -11.977 8.016 0.526 1 91.94 68 MET B O 1
ATOM 1302 N N . ALA B 1 69 ? -10.25 6.629 0.573 1 91.56 69 ALA B N 1
ATOM 1303 C CA . ALA B 1 69 ? -9.422 7.609 1.265 1 91.56 69 ALA B CA 1
ATOM 1304 C C . ALA B 1 69 ? -9.234 8.867 0.417 1 91.56 69 ALA B C 1
ATOM 1306 O O . ALA B 1 69 ? -9.398 9.984 0.908 1 91.56 69 ALA B O 1
ATOM 1307 N N . ALA B 1 70 ? -8.852 8.695 -0.853 1 91.5 70 ALA B N 1
ATOM 1308 C CA . ALA B 1 70 ? -8.648 9.82 -1.764 1 91.5 70 ALA B CA 1
ATOM 1309 C C . ALA B 1 70 ? -9.922 10.656 -1.898 1 91.5 70 ALA B C 1
ATOM 1311 O O . ALA B 1 70 ? -9.867 11.883 -1.895 1 91.5 70 ALA B O 1
ATOM 1312 N N . ASP B 1 71 ? -11.039 9.992 -2.037 1 89.88 71 ASP B N 1
ATOM 1313 C CA . ASP B 1 71 ? -12.32 10.68 -2.168 1 89.88 71 ASP B CA 1
ATOM 1314 C C . ASP B 1 71 ? -12.609 11.547 -0.942 1 89.88 71 ASP B C 1
ATOM 1316 O O . ASP B 1 71 ? -13.125 12.656 -1.068 1 89.88 71 ASP B O 1
ATOM 1320 N N . ASN B 1 72 ? -12.281 11.031 0.183 1 89.81 72 ASN B N 1
ATOM 1321 C CA . ASN B 1 72 ? -12.562 11.734 1.431 1 89.81 72 ASN B CA 1
ATOM 1322 C C . ASN B 1 72 ? -11.664 12.961 1.595 1 89.81 72 ASN B C 1
ATOM 1324 O O . ASN B 1 72 ? -12.109 13.992 2.098 1 89.81 72 ASN B O 1
ATOM 1328 N N . VAL B 1 73 ? -10.445 12.867 1.157 1 90.56 73 VAL B N 1
ATOM 1329 C CA . VAL B 1 73 ? -9.5 13.922 1.516 1 90.56 73 VAL B CA 1
ATOM 1330 C C . VAL B 1 73 ? -9.352 14.898 0.35 1 90.56 73 VAL B C 1
ATOM 1332 O O . VAL B 1 73 ? -9.062 16.078 0.554 1 90.56 73 VAL B O 1
ATOM 1335 N N . VAL B 1 74 ? -9.438 14.438 -0.861 1 90.62 74 VAL B N 1
ATOM 1336 C CA . VAL B 1 74 ? -9.273 15.305 -2.023 1 90.62 74 VAL B CA 1
ATOM 1337 C C . VAL B 1 74 ? -10.594 15.992 -2.346 1 90.62 74 VAL B C 1
ATOM 1339 O O . VAL B 1 74 ? -10.648 17.219 -2.477 1 90.62 74 VAL B O 1
ATOM 1342 N N . GLY B 1 75 ? -11.688 15.211 -2.346 1 84.5 75 GLY B N 1
ATOM 1343 C CA . GLY B 1 75 ? -12.984 15.781 -2.654 1 84.5 75 GLY B CA 1
ATOM 1344 C C . GLY B 1 75 ? -12.977 16.656 -3.891 1 84.5 75 GLY B C 1
ATOM 1345 O O . GLY B 1 75 ? -12.508 16.234 -4.953 1 84.5 75 GLY B O 1
ATOM 1346 N N . ASP B 1 76 ? -13.461 17.938 -3.703 1 86.69 76 ASP B N 1
ATOM 1347 C CA . ASP B 1 76 ? -13.562 18.859 -4.828 1 86.69 76 ASP B CA 1
ATOM 1348 C C . ASP B 1 76 ? -12.43 19.875 -4.805 1 86.69 76 ASP B C 1
ATOM 1350 O O . ASP B 1 76 ? -12.461 20.875 -5.531 1 86.69 76 ASP B O 1
ATOM 1354 N N . ASN B 1 77 ? -11.484 19.641 -3.988 1 92.69 77 ASN B N 1
ATOM 1355 C CA . ASN B 1 77 ? -10.328 20.531 -3.928 1 92.69 77 ASN B CA 1
ATOM 1356 C C . ASN B 1 77 ? -9.438 20.375 -5.16 1 92.69 77 ASN B C 1
ATOM 1358 O O . ASN B 1 77 ? -8.719 19.375 -5.289 1 92.69 77 ASN B O 1
ATOM 1362 N N . ARG B 1 78 ? -9.43 21.328 -6.031 1 93.5 78 ARG B N 1
ATOM 1363 C CA . ARG B 1 78 ? -8.773 21.25 -7.328 1 93.5 78 ARG B CA 1
ATOM 1364 C C . ARG B 1 78 ? -7.266 21.078 -7.168 1 93.5 78 ARG B C 1
ATOM 1366 O O . ARG B 1 78 ? -6.641 20.312 -7.91 1 93.5 78 ARG B O 1
ATOM 1373 N N . GLU B 1 79 ? -6.699 21.859 -6.246 1 94.44 79 GLU B N 1
ATOM 1374 C CA . GLU B 1 79 ? -5.258 21.75 -6.043 1 94.44 79 GLU B CA 1
ATOM 1375 C C . GLU B 1 79 ? -4.859 20.344 -5.621 1 94.44 79 GLU B C 1
ATOM 1377 O O . GLU B 1 79 ? -3.875 19.797 -6.125 1 94.44 79 GLU B O 1
ATOM 1382 N N . ARG B 1 80 ? -5.633 19.766 -4.754 1 94.69 80 ARG B N 1
ATOM 1383 C CA . ARG B 1 80 ? -5.336 18.422 -4.289 1 94.69 80 ARG B CA 1
ATOM 1384 C C . ARG B 1 80 ? -5.594 17.391 -5.391 1 94.69 80 ARG B C 1
ATOM 1386 O O . ARG B 1 80 ? -4.871 16.406 -5.5 1 94.69 80 ARG B O 1
ATOM 1393 N N . LEU B 1 81 ? -6.605 17.656 -6.227 1 94.56 81 LEU B N 1
ATOM 1394 C CA . LEU B 1 81 ? -6.891 16.781 -7.359 1 94.56 81 LEU B CA 1
ATOM 1395 C C . LEU B 1 81 ? -5.723 16.766 -8.344 1 94.56 81 LEU B C 1
ATOM 1397 O O .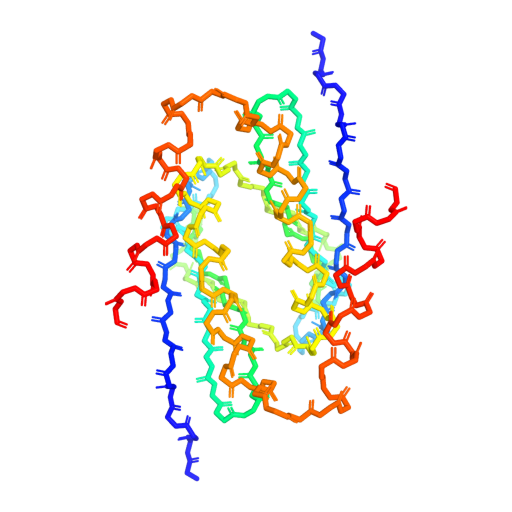 LEU B 1 81 ? -5.383 15.719 -8.891 1 94.56 81 LEU B O 1
ATOM 1401 N N . VAL B 1 82 ? -5.156 17.891 -8.523 1 96.44 82 VAL B N 1
ATOM 1402 C CA . VAL B 1 82 ? -4.039 18 -9.453 1 96.44 82 VAL B CA 1
ATOM 1403 C C . VAL B 1 82 ? -2.85 17.203 -8.93 1 96.44 82 VAL B C 1
ATOM 1405 O O . VAL B 1 82 ? -2.209 16.469 -9.688 1 96.44 82 VAL B O 1
ATOM 1408 N N . GLU B 1 83 ? -2.543 17.281 -7.66 1 94.88 83 GLU B N 1
ATOM 1409 C CA . GLU B 1 83 ? -1.428 16.547 -7.074 1 94.88 83 GLU B CA 1
ATOM 1410 C C . GLU B 1 83 ? -1.673 15.039 -7.125 1 94.88 83 GLU B C 1
ATOM 1412 O O . GLU B 1 83 ? -0.776 14.273 -7.477 1 94.88 83 GLU B O 1
ATOM 1417 N N . PHE B 1 84 ? -2.883 14.68 -6.742 1 95.19 84 PHE B N 1
ATOM 1418 C CA . PHE B 1 84 ? -3.279 13.273 -6.816 1 95.19 84 PHE B CA 1
ATOM 1419 C C . PHE B 1 84 ? -3.139 12.75 -8.234 1 95.19 84 PHE B C 1
ATOM 1421 O O . PHE B 1 84 ? -2.541 11.688 -8.453 1 95.19 84 PHE B O 1
ATOM 1428 N N . GLY B 1 85 ? -3.678 13.438 -9.141 1 94.38 85 GLY B N 1
ATOM 1429 C CA . GLY B 1 85 ? -3.621 13.055 -10.539 1 94.38 85 GLY B CA 1
ATOM 1430 C C . GLY B 1 85 ? -2.203 12.977 -11.078 1 94.38 85 GLY B C 1
ATOM 1431 O O . GLY B 1 85 ? -1.889 12.094 -11.883 1 94.38 85 GLY B O 1
ATOM 1432 N N . ALA B 1 86 ? -1.375 13.938 -10.711 1 95 86 ALA B N 1
ATOM 1433 C CA . ALA B 1 86 ? 0.022 13.93 -11.133 1 95 86 ALA B CA 1
ATOM 1434 C C . ALA B 1 86 ? 0.724 12.648 -10.68 1 95 86 ALA B C 1
ATOM 1436 O O . ALA B 1 86 ? 1.512 12.07 -11.43 1 95 86 ALA B O 1
ATOM 1437 N N . GLY B 1 87 ? 0.429 12.219 -9.445 1 94.06 87 GLY B N 1
ATOM 1438 C CA . GLY B 1 87 ? 0.998 10.977 -8.945 1 94.06 87 GLY B CA 1
ATOM 1439 C C . GLY B 1 87 ? 0.571 9.766 -9.75 1 94.06 87 GLY B C 1
ATOM 1440 O O . GLY B 1 87 ? 1.396 8.914 -10.086 1 94.06 87 GLY B O 1
ATOM 1441 N N . MET B 1 88 ? -0.728 9.68 -10.023 1 93.38 88 MET B N 1
ATOM 1442 C CA . MET B 1 88 ? -1.251 8.555 -10.797 1 93.38 88 MET B CA 1
ATOM 1443 C C . MET B 1 88 ? -0.65 8.539 -12.203 1 93.38 88 MET B C 1
ATOM 1445 O O . MET B 1 88 ? -0.235 7.488 -12.688 1 93.38 88 MET B O 1
ATOM 1449 N N . GLN B 1 89 ? -0.535 9.648 -12.789 1 92.69 89 GLN B N 1
ATOM 1450 C CA . GLN B 1 89 ? -0.052 9.773 -14.164 1 92.69 89 GLN B CA 1
ATOM 1451 C C . GLN B 1 89 ? 1.421 9.391 -14.266 1 92.69 89 GLN B C 1
ATOM 1453 O O . GLN B 1 89 ? 1.843 8.781 -15.25 1 92.69 89 GLN B O 1
ATOM 1458 N N . GLU B 1 90 ? 2.209 9.766 -13.305 1 91.62 90 GLU B N 1
ATOM 1459 C CA . GLU B 1 90 ? 3.637 9.453 -13.297 1 91.62 90 GLU B CA 1
ATOM 1460 C C . GLU B 1 90 ? 3.871 7.945 -13.383 1 91.62 90 GLU B C 1
ATOM 1462 O O . GLU B 1 90 ? 4.859 7.5 -13.969 1 91.62 90 GLU B O 1
ATOM 1467 N N . ILE B 1 91 ? 2.953 7.188 -12.789 1 90.69 91 ILE B N 1
ATOM 1468 C CA . ILE B 1 91 ? 3.125 5.742 -12.742 1 90.69 91 ILE B CA 1
ATOM 1469 C C . ILE B 1 91 ? 2.561 5.113 -14.016 1 90.69 91 ILE B C 1
ATOM 1471 O O . ILE B 1 91 ? 3.168 4.207 -14.586 1 90.69 91 ILE B O 1
ATOM 1475 N N . ILE B 1 92 ? 1.438 5.602 -14.508 1 86.94 92 ILE B N 1
ATOM 1476 C CA . ILE B 1 92 ? 0.722 4.961 -15.609 1 86.94 92 ILE B CA 1
ATOM 1477 C C . ILE B 1 92 ? 1.403 5.293 -16.938 1 86.94 92 ILE B C 1
ATOM 1479 O O . ILE B 1 92 ? 1.379 4.492 -17.875 1 86.94 92 ILE B O 1
ATOM 1483 N N . GLU B 1 93 ? 2.023 6.363 -17.031 1 78.69 93 GLU B N 1
ATOM 1484 C CA . GLU B 1 93 ? 2.639 6.773 -18.281 1 78.69 93 GLU B CA 1
ATOM 1485 C C . GLU B 1 93 ? 4.07 6.258 -18.391 1 78.69 93 GLU B C 1
ATOM 1487 O O . GLU B 1 93 ? 4.738 6.465 -19.406 1 78.69 93 GLU B O 1
ATOM 1492 N N . LYS B 1 94 ? 4.551 5.562 -17.562 1 65.62 94 LYS B N 1
ATOM 1493 C CA . LYS B 1 94 ? 5.871 4.957 -17.703 1 65.62 94 LYS B CA 1
ATOM 1494 C C . LYS B 1 94 ? 5.809 3.691 -18.562 1 65.62 94 LYS B C 1
ATOM 1496 O O . LYS B 1 94 ? 4.781 3.008 -18.594 1 65.62 94 LYS B O 1
#

Solvent-accessible surface area (backbone atoms only — not comparable to full-atom values): 9864 Å² total; per-residue (Å²): 125,83,62,60,73,79,39,78,40,79,44,80,46,64,64,54,96,58,34,34,80,24,31,38,33,46,33,22,36,74,79,40,39,33,45,34,42,33,32,30,38,72,89,40,94,53,73,45,75,47,76,35,69,48,54,51,34,53,52,18,29,53,50,23,42,51,50,54,43,47,51,69,48,32,64,86,41,60,73,46,45,50,38,20,49,50,19,22,46,63,46,61,73,101,127,82,63,62,72,78,40,78,40,77,43,81,46,66,64,55,96,58,34,34,81,26,32,38,32,47,34,23,36,74,78,39,40,31,45,33,42,35,33,31,38,73,90,39,94,53,74,46,77,47,75,36,68,48,54,51,33,52,51,18,29,53,50,22,43,51,50,53,44,47,51,69,48,31,63,86,41,62,71,47,44,49,38,20,48,50,20,22,46,63,46,62,73,102

Nearest PDB structures (foldseek):
  4koo-assembly2_C  TM=6.672E-01  e=5.098E-01  Arabidopsis thaliana
  4koo-assembly1_A  TM=5.844E-01  e=5.098E-01  Arabidopsis thaliana
  4koo-assembly2_C  TM=6.461E-01  e=3.178E-01  Arabidopsis thaliana
  4koo-assembly1_A  TM=5.724E-01  e=2.837E-01  Arabidopsis thaliana
  4koq-assembly1_A  TM=5.670E-01  e=3.767E-01  Arabidopsis thaliana